Protein AF-A0A220W6W0-F1 (afdb_monomer_lite)

Radius of gyration: 35.36 Å; chains: 1; bounding box: 122×53×84 Å

Secondary structure (DSSP, 8-state):
-----------------------------HHHHHHHHHHHHHHHHHHHHS---HHHHHHHHH-TTTTTSS-SEEEPPGGG-SPPTT--EEEETTEEEEESS-TTB-TTS-BTTGGG--THHHH---HHHHHHHTTSS-HHHHHHHHHHHHHHHHHHHHHHTTTS--TT--HHHHHHHHHT--HHHHHHTHHHHHHHHHHHHHHHHHHHHHT--

Foldseek 3Di:
DDDDDDDDDDDDDDDDDDDDPDDPPPPPPVVVVVVVVVVVVVVVVVVVVPDPDLLVVLLQQQLCVLQQAQHQKQWADPQQPDDDPPWDWDDDPPIIITGPNHPQQDPSRGRVCVVSDGPSSVVDAWQLSVCCVVVVDDSVVSVVLSVVLVVLVVVLCVLLVVQDPDPRDHLVVSVVSLVPDDPVSCVVCVPSSVVNVVSSVVSVVSCCVRTHD

Sequence (213 aa):
MIQGRAGSDFDSNIQTRTVAPEAANPIRPIDDIIDKLWDDRLRQSDNDSKQMDAASTLCTSCGLCCDGSLFSIAPLVPEDGAVVPPLRSHEDGDERYLSLPCPALDSARCCTVYGNRPRICGAFRCALLDRLDGGKISLQEAMRKVAVARQHKSRTLAVVGQFVDTDGRGMKDIKRSYGNLSSEDRTRDMRSYREGEFLLKAFGHYLKKHFFQ

Structure (mmCIF, N/CA/C/O backbone):
data_AF-A0A220W6W0-F1
#
_entry.id   AF-A0A220W6W0-F1
#
loop_
_atom_site.group_PDB
_atom_site.id
_atom_site.type_symbol
_atom_site.label_atom_id
_atom_site.label_alt_id
_atom_site.label_comp_id
_atom_site.label_asym_id
_atom_site.label_entity_id
_atom_site.label_seq_id
_atom_site.pdbx_PDB_ins_code
_atom_site.Cartn_x
_atom_site.Cartn_y
_atom_site.Cartn_z
_atom_site.occupancy
_atom_site.B_iso_or_equiv
_atom_site.auth_seq_id
_atom_site.auth_comp_id
_atom_site.auth_asym_id
_atom_site.auth_atom_id
_atom_site.pdbx_PDB_model_num
ATOM 1 N N . MET A 1 1 ? -93.291 -37.848 45.562 1.00 35.12 1 MET A N 1
ATOM 2 C CA . MET A 1 1 ? -92.655 -38.860 46.424 1.00 35.12 1 MET A CA 1
ATOM 3 C C . MET A 1 1 ? -91.455 -38.204 47.090 1.00 35.12 1 MET A C 1
ATOM 5 O O . MET A 1 1 ? -90.587 -37.751 46.366 1.00 35.12 1 MET A O 1
ATOM 9 N N . ILE A 1 2 ? -91.511 -38.132 48.431 1.00 39.94 2 ILE A N 1
ATOM 10 C CA . ILE A 1 2 ? -90.409 -38.055 49.420 1.00 39.94 2 ILE A CA 1
ATOM 11 C C . ILE A 1 2 ? -89.512 -36.791 49.328 1.00 39.94 2 ILE A C 1
ATOM 13 O O . ILE A 1 2 ? -88.683 -36.692 48.438 1.00 39.94 2 ILE A O 1
ATOM 17 N N . GLN A 1 3 ? -89.809 -35.707 50.076 1.00 34.91 3 GLN A N 1
ATOM 18 C CA . GLN A 1 3 ? -89.355 -35.375 51.463 1.00 34.91 3 GLN A CA 1
ATOM 19 C C . GLN A 1 3 ? -87.824 -35.173 51.563 1.00 34.91 3 GLN A C 1
ATOM 21 O O . GLN A 1 3 ? -87.092 -36.020 51.083 1.00 34.91 3 GLN A O 1
ATOM 26 N N . GLY A 1 4 ? -87.233 -34.160 52.207 1.00 33.12 4 GLY A N 1
ATOM 27 C CA . GLY A 1 4 ? -87.687 -33.077 53.086 1.00 33.12 4 GLY A CA 1
ATOM 28 C C . GLY A 1 4 ? -86.516 -32.587 53.977 1.00 33.12 4 GLY A C 1
ATOM 29 O O . GLY A 1 4 ? -85.437 -33.165 53.922 1.00 33.12 4 GLY A O 1
ATOM 30 N N . ARG A 1 5 ? -86.806 -31.603 54.852 1.00 36.22 5 ARG A N 1
ATOM 31 C CA . ARG A 1 5 ? -86.017 -31.045 55.995 1.00 36.22 5 ARG A CA 1
ATOM 32 C C . ARG A 1 5 ? -84.848 -30.098 55.647 1.00 36.22 5 ARG A C 1
ATOM 34 O O . ARG A 1 5 ? -84.034 -30.440 54.810 1.00 36.22 5 ARG A O 1
ATOM 41 N N . ALA A 1 6 ? -84.731 -28.853 56.134 1.00 37.28 6 ALA A N 1
ATOM 42 C CA . ALA A 1 6 ? -85.005 -28.151 57.412 1.00 37.28 6 ALA A CA 1
ATOM 43 C C . ALA A 1 6 ? -83.780 -28.039 58.343 1.00 37.28 6 ALA A C 1
ATOM 45 O O . ALA A 1 6 ? -83.230 -29.063 58.734 1.00 37.28 6 ALA A O 1
ATOM 46 N N . GLY A 1 7 ? -83.491 -26.793 58.760 1.00 32.19 7 GLY A N 1
ATOM 47 C CA . GLY A 1 7 ? -82.660 -26.395 59.913 1.00 32.19 7 GLY A CA 1
ATOM 48 C C . GLY A 1 7 ? -81.148 -26.478 59.673 1.00 32.19 7 GLY A C 1
ATOM 49 O O . GLY A 1 7 ? -80.700 -27.368 58.973 1.00 32.19 7 GLY A O 1
ATOM 50 N N . SER A 1 8 ? -80.292 -25.614 60.209 1.00 36.19 8 SER A N 1
ATOM 51 C CA . SER A 1 8 ? -80.441 -24.680 61.328 1.00 36.19 8 SER A CA 1
ATOM 52 C C . SER A 1 8 ? -79.235 -23.734 61.384 1.00 36.19 8 SER A C 1
ATOM 54 O O . SER A 1 8 ? -78.136 -24.112 60.980 1.00 36.19 8 SER A O 1
ATOM 56 N N . ASP A 1 9 ? -79.487 -22.539 61.913 1.00 35.28 9 ASP A N 1
ATOM 57 C CA . ASP A 1 9 ? -78.636 -21.688 62.755 1.00 35.28 9 ASP A CA 1
ATOM 58 C C . ASP A 1 9 ? -77.234 -22.218 63.110 1.00 35.28 9 ASP A C 1
ATOM 60 O O . ASP A 1 9 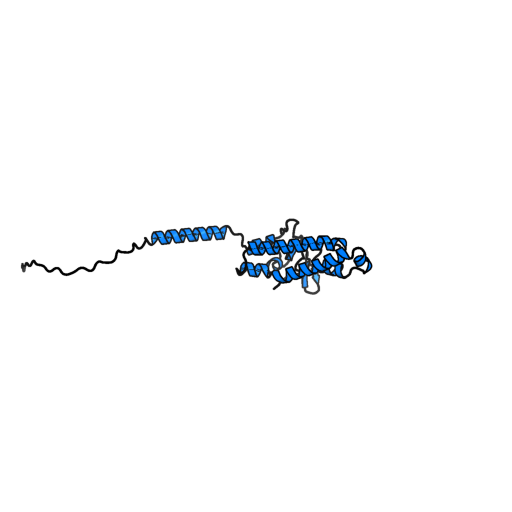? -77.104 -23.341 63.590 1.00 35.28 9 ASP A O 1
ATOM 64 N N . PHE A 1 10 ? -76.209 -21.364 63.040 1.00 36.22 10 PHE A N 1
ATOM 65 C CA . PHE A 1 10 ? -75.692 -20.725 64.257 1.00 36.22 10 PHE A CA 1
ATOM 66 C C . PHE A 1 10 ? -74.655 -19.650 63.915 1.00 36.22 10 PHE A C 1
ATOM 68 O O . PHE A 1 10 ? -73.727 -19.852 63.135 1.00 36.22 10 PHE A O 1
ATOM 75 N N . ASP A 1 11 ? -74.871 -18.501 64.533 1.00 39.81 11 ASP A N 1
ATOM 76 C CA . ASP A 1 11 ? -74.022 -17.325 64.546 1.00 39.81 11 ASP A CA 1
ATOM 77 C C . ASP A 1 11 ? -72.761 -17.560 65.404 1.00 39.81 11 ASP A C 1
ATOM 79 O O . ASP A 1 11 ? -72.671 -18.530 66.155 1.00 39.81 11 ASP A O 1
ATOM 83 N N . SER A 1 12 ? -71.864 -16.576 65.386 1.00 43.06 12 SER A N 1
ATOM 84 C CA . SER A 1 12 ? -70.815 -16.284 66.376 1.00 43.06 12 SER A CA 1
ATOM 85 C C . SER A 1 12 ? -69.377 -16.821 66.182 1.00 43.06 12 SER A C 1
ATOM 87 O O . SER A 1 12 ? -68.998 -17.918 66.571 1.00 43.06 12 SER A O 1
ATOM 89 N N . ASN A 1 13 ? -68.551 -15.891 65.682 1.00 38.16 13 ASN A N 1
ATOM 90 C CA . ASN A 1 13 ? -67.482 -15.217 66.435 1.00 38.16 13 ASN A CA 1
ATOM 91 C C . ASN A 1 13 ? -66.249 -16.050 66.843 1.00 38.16 13 ASN A C 1
ATOM 93 O O . ASN A 1 13 ? -66.338 -16.909 67.706 1.00 38.16 13 ASN A O 1
ATOM 97 N N . ILE A 1 14 ? -65.073 -15.684 66.312 1.00 42.62 14 ILE A N 1
ATOM 98 C CA . ILE A 1 14 ? -63.853 -15.377 67.088 1.00 42.62 14 ILE A CA 1
ATOM 99 C C . ILE A 1 14 ? -62.787 -14.799 66.142 1.00 42.62 14 ILE A C 1
ATOM 101 O O . ILE A 1 14 ? -62.303 -15.436 65.209 1.00 42.62 14 ILE A O 1
ATOM 105 N N . GLN A 1 15 ? -62.423 -13.549 66.423 1.00 51.25 15 GLN A N 1
ATOM 106 C CA . GLN A 1 15 ? -61.228 -12.871 65.934 1.00 51.25 15 GLN A CA 1
ATOM 107 C C . GLN A 1 15 ? -59.968 -13.548 66.483 1.00 51.25 15 GLN A C 1
ATOM 109 O O . GLN A 1 15 ? -59.902 -13.772 67.685 1.00 51.25 15 GLN A O 1
ATOM 114 N N . THR A 1 16 ? -58.913 -13.719 65.676 1.00 35.44 16 THR A N 1
ATOM 115 C CA . THR A 1 16 ? -57.530 -13.528 66.159 1.00 35.44 16 THR A CA 1
ATOM 116 C C . THR A 1 16 ? -56.544 -13.155 65.037 1.00 35.44 16 THR A C 1
ATOM 118 O O . THR A 1 16 ? -56.355 -13.881 64.072 1.00 35.44 16 THR A O 1
ATOM 121 N N . ARG A 1 17 ? -55.891 -12.002 65.253 1.00 35.34 17 ARG A N 1
ATOM 122 C CA . ARG A 1 17 ? -54.511 -11.601 64.897 1.00 35.34 17 ARG A CA 1
ATOM 123 C C . ARG A 1 17 ? -54.006 -11.662 63.439 1.00 35.34 17 ARG A C 1
ATOM 125 O O . ARG A 1 17 ? -53.471 -12.654 62.968 1.00 35.34 17 ARG A O 1
ATOM 132 N N . THR A 1 18 ? -54.018 -10.469 62.839 1.00 47.72 18 THR A N 1
ATOM 133 C CA . THR A 1 18 ? -52.923 -9.779 62.116 1.00 47.72 18 THR A CA 1
ATOM 134 C C . THR A 1 18 ? -51.631 -10.547 61.801 1.00 47.72 18 THR A C 1
ATOM 136 O O . THR A 1 18 ? -50.803 -10.767 62.688 1.00 47.72 18 THR A O 1
ATOM 139 N N . VAL A 1 19 ? -51.373 -10.698 60.500 1.00 39.94 19 VAL A N 1
ATOM 140 C CA . VAL A 1 19 ? -50.052 -10.502 59.884 1.00 39.94 19 VAL A CA 1
ATOM 141 C C . VAL A 1 19 ? -50.270 -9.550 58.707 1.00 39.94 19 VAL A C 1
ATOM 143 O O . VAL A 1 19 ? -51.132 -9.804 57.870 1.00 39.94 19 VAL A O 1
ATOM 146 N N . ALA A 1 20 ? -49.563 -8.420 58.675 1.00 48.47 20 ALA A N 1
ATOM 147 C CA . ALA A 1 20 ? -49.604 -7.513 57.532 1.00 48.47 20 ALA A CA 1
ATOM 148 C C . ALA A 1 20 ? -48.912 -8.192 56.337 1.00 48.47 20 ALA A C 1
ATOM 150 O O . ALA A 1 20 ? -47.742 -8.556 56.478 1.00 48.47 20 ALA A O 1
ATOM 151 N N . PRO A 1 21 ? -49.568 -8.364 55.177 1.00 38.00 21 PRO A N 1
ATOM 152 C CA . PRO A 1 21 ? -48.855 -8.733 53.973 1.00 38.00 21 PRO A CA 1
ATOM 153 C C . PRO A 1 21 ? -48.201 -7.466 53.416 1.00 38.00 21 PRO A C 1
ATOM 155 O O . PRO A 1 21 ? -48.861 -6.533 52.962 1.00 38.00 21 PRO A O 1
ATOM 158 N N . GLU A 1 22 ? -46.884 -7.434 53.590 1.00 42.47 22 GLU A N 1
ATOM 159 C CA . GLU A 1 22 ? -45.873 -6.877 52.695 1.00 42.47 22 GLU A CA 1
ATOM 160 C C . GLU A 1 22 ? -46.453 -6.261 51.411 1.00 42.47 22 GLU A C 1
ATOM 162 O O . GLU A 1 22 ? -47.089 -6.944 50.606 1.00 42.47 22 GLU A O 1
ATOM 167 N N . ALA A 1 23 ? -46.253 -4.949 51.248 1.00 41.97 23 ALA A N 1
ATOM 168 C CA . ALA A 1 23 ? -46.688 -4.206 50.075 1.00 41.97 23 ALA A CA 1
ATOM 169 C C . ALA A 1 23 ? -46.249 -4.948 48.808 1.00 41.97 23 ALA A C 1
ATOM 171 O O . ALA A 1 23 ? -45.055 -5.097 48.548 1.00 41.97 23 ALA A O 1
ATOM 172 N N . ALA A 1 24 ? -47.233 -5.424 48.044 1.00 38.66 24 ALA A N 1
ATOM 173 C CA . ALA A 1 24 ? -47.016 -6.055 46.760 1.00 38.66 24 ALA A CA 1
ATOM 174 C C . ALA A 1 24 ? -46.177 -5.111 45.893 1.00 38.66 24 ALA A C 1
ATOM 176 O O . ALA A 1 24 ? -46.632 -4.039 45.491 1.00 38.66 24 ALA A O 1
ATOM 177 N N . ASN A 1 25 ? -44.931 -5.508 45.639 1.00 44.75 25 ASN A N 1
ATOM 178 C CA . ASN A 1 25 ? -44.097 -4.905 44.616 1.00 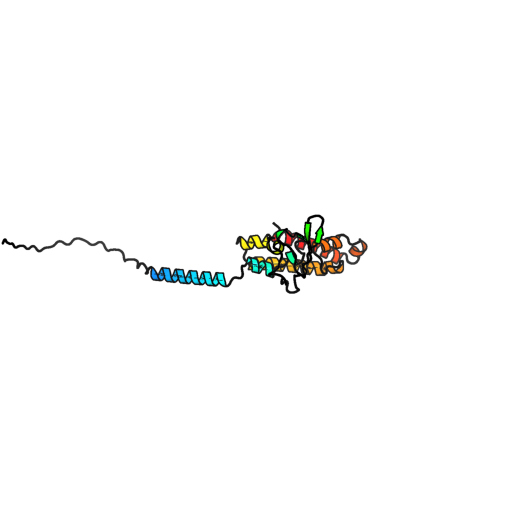44.75 25 ASN A CA 1
ATOM 179 C C . ASN A 1 25 ? -44.888 -4.988 43.301 1.00 44.75 25 ASN A C 1
ATOM 181 O O . ASN A 1 25 ? -45.218 -6.108 42.895 1.00 44.75 25 ASN A O 1
ATOM 185 N N . PRO A 1 26 ? -45.259 -3.865 42.660 1.00 42.53 26 PRO A N 1
ATOM 186 C CA . PRO A 1 26 ? -46.010 -3.922 41.423 1.00 42.53 26 PRO A CA 1
ATOM 187 C C . PRO A 1 26 ? -45.090 -4.534 40.371 1.00 42.53 26 PRO A C 1
ATOM 189 O O . PRO A 1 26 ? -44.182 -3.883 39.849 1.00 42.53 26 PRO A O 1
ATOM 192 N N . ILE A 1 27 ? -45.302 -5.822 40.105 1.00 44.25 27 ILE A N 1
ATOM 193 C CA . ILE A 1 27 ? -44.761 -6.508 38.940 1.00 44.25 27 ILE A CA 1
ATOM 194 C C . ILE A 1 27 ? -45.241 -5.675 37.757 1.00 44.25 27 ILE A C 1
ATOM 196 O O . ILE A 1 27 ? -46.436 -5.637 37.463 1.00 44.25 27 ILE A O 1
ATOM 200 N N . ARG A 1 28 ? -44.321 -4.915 37.154 1.00 48.41 28 ARG A N 1
ATOM 201 C CA . ARG A 1 28 ? -44.634 -4.124 35.964 1.00 48.41 28 ARG A CA 1
ATOM 202 C C . ARG A 1 28 ? -45.160 -5.092 34.898 1.00 48.41 28 ARG A C 1
ATOM 204 O O . ARG A 1 28 ? -44.618 -6.200 34.819 1.00 48.41 28 ARG A O 1
ATOM 211 N N . PRO A 1 29 ? -46.200 -4.721 34.132 1.00 50.25 29 PRO A N 1
ATOM 212 C CA . PRO A 1 29 ? -46.768 -5.592 33.114 1.00 50.25 29 PRO A CA 1
ATOM 213 C C . PRO A 1 29 ? -45.654 -6.140 32.226 1.00 50.25 29 PRO A C 1
ATOM 215 O O . PRO A 1 29 ? -44.762 -5.400 31.812 1.00 50.25 29 PRO A O 1
ATOM 218 N N . ILE A 1 30 ? -45.689 -7.446 31.964 1.00 53.03 30 ILE A N 1
ATOM 219 C CA . ILE A 1 30 ? -44.747 -8.118 31.058 1.00 53.03 30 ILE A CA 1
ATOM 220 C C . ILE A 1 30 ? -44.688 -7.386 29.703 1.00 53.03 30 ILE A C 1
ATOM 222 O O . ILE A 1 30 ? -43.619 -7.320 29.101 1.00 53.03 30 ILE A O 1
ATOM 226 N N . ASP A 1 31 ? -45.789 -6.751 29.303 1.00 47.94 31 ASP A N 1
ATOM 227 C CA . ASP A 1 31 ? -45.919 -5.947 28.089 1.00 47.94 31 ASP A CA 1
ATOM 228 C C . ASP A 1 31 ? -44.947 -4.745 28.055 1.00 47.94 31 ASP A C 1
ATOM 230 O O . ASP A 1 31 ? -44.270 -4.556 27.051 1.00 47.94 31 ASP A O 1
ATOM 234 N N . ASP A 1 32 ? -44.727 -4.029 29.169 1.00 50.62 32 ASP A N 1
ATOM 235 C CA . ASP A 1 32 ? -43.771 -2.901 29.239 1.00 50.62 32 ASP A CA 1
ATOM 236 C C . ASP A 1 32 ? -42.305 -3.363 29.117 1.00 50.62 32 ASP A C 1
ATOM 238 O O . ASP A 1 32 ? -41.426 -2.633 28.646 1.00 50.62 32 ASP A O 1
ATOM 242 N N . ILE A 1 33 ? -42.011 -4.581 29.588 1.00 56.22 33 ILE A N 1
ATOM 243 C CA . ILE A 1 33 ? -40.681 -5.196 29.480 1.00 56.22 33 ILE A CA 1
ATOM 244 C C . ILE A 1 33 ? -40.454 -5.679 28.048 1.00 56.22 33 ILE A C 1
ATOM 246 O O . ILE A 1 33 ? -39.362 -5.490 27.515 1.00 56.22 33 ILE A O 1
ATOM 250 N N . ILE A 1 34 ? -41.470 -6.277 27.422 1.00 53.69 34 ILE A N 1
ATOM 251 C CA . ILE A 1 34 ? -41.421 -6.721 26.027 1.00 53.69 34 ILE A CA 1
ATOM 252 C C . ILE A 1 34 ? -41.268 -5.518 25.092 1.00 53.69 34 ILE A C 1
ATOM 254 O O . ILE A 1 34 ? -40.388 -5.560 24.234 1.00 53.69 34 ILE A O 1
ATOM 258 N N . ASP A 1 35 ? -42.012 -4.433 25.314 1.00 52.28 35 ASP A N 1
ATOM 259 C CA . ASP A 1 35 ? -41.911 -3.203 24.524 1.00 52.28 35 ASP A CA 1
ATOM 260 C C . ASP A 1 35 ? -40.526 -2.569 24.655 1.00 52.28 35 ASP A C 1
ATOM 262 O O . ASP A 1 35 ? -39.897 -2.247 23.650 1.00 52.28 35 ASP A O 1
ATOM 266 N N . LYS A 1 36 ? -39.974 -2.483 25.872 1.00 53.25 36 LYS A N 1
ATOM 267 C CA . LYS A 1 36 ? -38.614 -1.968 26.087 1.00 53.25 36 LYS A CA 1
ATOM 268 C C . LYS A 1 36 ? -37.536 -2.860 25.458 1.00 53.25 36 LYS A C 1
ATOM 270 O O . LYS A 1 36 ? -36.568 -2.352 24.899 1.00 53.25 36 LYS A O 1
ATOM 275 N N . LEU A 1 37 ? -37.701 -4.183 25.518 1.00 53.88 37 LEU A N 1
ATOM 276 C CA . LEU A 1 37 ? -36.786 -5.142 24.890 1.00 53.88 37 LEU A CA 1
ATOM 277 C C . LEU A 1 37 ? -36.884 -5.129 23.359 1.00 53.88 37 LEU A C 1
ATOM 279 O O . LEU A 1 37 ? -35.878 -5.373 22.690 1.00 53.88 37 LEU A O 1
ATOM 283 N N . TRP A 1 38 ? -38.063 -4.854 22.797 1.00 44.72 38 TRP A N 1
ATOM 284 C CA . TRP A 1 38 ? -38.249 -4.637 21.363 1.00 44.72 38 TRP A CA 1
ATOM 285 C C . TRP A 1 38 ? -37.648 -3.307 20.914 1.00 44.72 38 TRP A C 1
ATOM 287 O O . TRP A 1 38 ? -36.940 -3.295 19.914 1.00 44.72 38 TRP A O 1
ATOM 297 N N . ASP A 1 39 ? -37.816 -2.232 21.682 1.00 55.88 39 ASP A N 1
ATOM 298 C CA . ASP A 1 39 ? -37.249 -0.910 21.392 1.00 55.88 39 ASP A CA 1
ATOM 299 C C . ASP A 1 39 ? -35.704 -0.921 21.459 1.00 55.88 39 ASP A C 1
ATOM 301 O O . ASP A 1 39 ? -35.026 -0.353 20.602 1.00 55.88 39 ASP A O 1
ATOM 305 N N . ASP A 1 40 ? -35.121 -1.651 22.419 1.00 54.28 40 ASP A N 1
ATOM 306 C CA . ASP A 1 40 ? -33.669 -1.856 22.522 1.00 54.28 40 ASP A CA 1
ATOM 307 C C . ASP A 1 40 ? -33.120 -2.773 21.409 1.00 54.28 40 ASP A C 1
ATOM 309 O O . ASP A 1 40 ? -32.026 -2.525 20.894 1.00 54.28 40 ASP A O 1
ATOM 313 N N . ARG A 1 41 ? -33.884 -3.789 20.974 1.00 50.94 41 ARG A N 1
ATOM 314 C CA . ARG A 1 41 ? -33.529 -4.626 19.810 1.00 50.94 41 ARG A CA 1
ATOM 315 C C . ARG A 1 41 ? -33.628 -3.878 18.490 1.00 50.94 41 ARG A C 1
ATOM 317 O O . ARG A 1 41 ? -32.769 -4.085 17.642 1.00 50.94 41 ARG A O 1
ATOM 324 N N . LEU A 1 42 ? -34.637 -3.025 18.323 1.00 52.53 42 LEU A N 1
ATOM 325 C CA . LEU A 1 42 ? -34.805 -2.182 17.140 1.00 52.53 42 LEU A CA 1
ATOM 326 C C . LEU A 1 42 ? -33.687 -1.134 17.070 1.00 52.53 42 LEU A C 1
ATOM 328 O O . LEU A 1 42 ? -33.067 -0.971 16.024 1.00 52.53 42 LEU A O 1
ATOM 332 N N . ARG A 1 43 ? -33.309 -0.525 18.207 1.00 48.25 43 ARG A N 1
ATOM 333 C CA . ARG A 1 43 ? -32.121 0.344 18.294 1.00 48.25 43 ARG A CA 1
ATOM 334 C C . ARG A 1 43 ? -30.812 -0.396 18.015 1.00 48.25 43 ARG A C 1
ATOM 336 O O . ARG A 1 43 ? -29.920 0.195 17.416 1.00 48.25 43 ARG A O 1
ATOM 343 N N . GLN A 1 44 ? -30.672 -1.659 18.424 1.00 53.69 44 GLN A N 1
ATOM 344 C CA . GLN A 1 44 ? -29.511 -2.487 18.069 1.00 53.69 44 GLN A CA 1
ATOM 345 C C . GLN A 1 44 ? -29.500 -2.850 16.581 1.00 53.69 44 GLN A C 1
ATOM 347 O O . GLN A 1 44 ? -28.468 -2.669 15.945 1.00 53.69 44 GLN A O 1
ATOM 352 N N . SER A 1 45 ? -30.634 -3.229 15.984 1.00 47.44 45 SER A N 1
ATOM 353 C CA . SER A 1 45 ? -30.711 -3.511 14.544 1.00 47.44 45 SER A CA 1
ATOM 354 C C . SER A 1 45 ? -30.520 -2.266 13.672 1.00 47.44 45 SER A C 1
ATOM 356 O O . SER A 1 45 ? -29.942 -2.354 12.590 1.00 47.44 45 SER A O 1
ATOM 358 N N . ASP A 1 46 ? -30.948 -1.092 14.140 1.00 49.94 46 ASP A N 1
ATOM 359 C CA . ASP A 1 46 ? -30.704 0.200 13.482 1.00 49.94 46 ASP A CA 1
ATOM 360 C C . ASP A 1 46 ? -29.233 0.639 13.602 1.00 49.94 46 ASP A C 1
ATOM 362 O O . ASP A 1 46 ? -28.702 1.327 12.728 1.00 49.94 46 ASP A O 1
ATOM 366 N N . ASN A 1 47 ? -28.541 0.213 14.664 1.00 50.53 47 ASN A N 1
ATOM 367 C CA . ASN A 1 47 ? -27.104 0.424 14.845 1.00 50.53 47 ASN A CA 1
ATOM 368 C C . ASN A 1 47 ? -26.272 -0.566 14.001 1.00 50.53 47 ASN A C 1
ATOM 370 O O . ASN A 1 47 ? -25.255 -0.177 13.425 1.00 50.53 47 ASN A O 1
ATOM 374 N N . ASP A 1 48 ? -26.751 -1.805 13.855 1.00 49.78 48 ASP A N 1
ATOM 375 C CA . ASP A 1 48 ? -26.147 -2.861 13.032 1.00 49.78 48 ASP A CA 1
ATOM 376 C C . ASP A 1 48 ? -26.341 -2.606 11.525 1.00 49.78 48 ASP A C 1
ATOM 378 O O . ASP A 1 48 ? -25.452 -2.884 10.724 1.00 49.78 48 ASP A O 1
ATOM 382 N N . SER A 1 49 ? -27.468 -2.013 11.118 1.00 45.22 49 SER A N 1
ATOM 383 C CA . SER A 1 49 ? -27.769 -1.692 9.710 1.00 45.22 49 SER A CA 1
ATOM 384 C C . SER A 1 49 ? -27.110 -0.402 9.202 1.00 45.22 49 SER A C 1
ATOM 386 O O . SER A 1 49 ? -27.008 -0.198 7.990 1.00 45.22 49 SER A O 1
ATOM 388 N N . LYS A 1 50 ? -26.606 0.459 10.100 1.00 41.41 50 LYS A N 1
ATOM 389 C CA . LYS A 1 50 ? -25.896 1.705 9.749 1.00 41.41 50 LYS A CA 1
ATOM 390 C C . LYS A 1 50 ? -24.368 1.557 9.725 1.00 41.41 50 LYS A C 1
ATOM 392 O O . LYS A 1 50 ? -23.673 2.469 9.271 1.00 41.41 50 LYS A O 1
ATOM 397 N N . GLN A 1 51 ? -23.833 0.417 10.168 1.00 47.38 51 GLN A N 1
ATOM 398 C CA . GLN A 1 51 ? -22.418 0.074 10.051 1.00 47.38 51 GLN A CA 1
ATOM 399 C C . GLN A 1 51 ? -22.151 -0.670 8.742 1.00 47.38 51 GLN A C 1
ATOM 401 O O . GLN A 1 51 ? -22.428 -1.856 8.595 1.00 47.38 51 GLN A O 1
ATOM 406 N N . MET A 1 52 ? -21.497 0.006 7.801 1.00 52.94 52 MET A N 1
ATOM 407 C CA . MET A 1 52 ? -20.607 -0.713 6.897 1.00 52.94 52 MET A CA 1
ATOM 408 C C . MET A 1 52 ? -19.598 -1.460 7.777 1.00 52.94 52 MET A C 1
ATOM 410 O O . MET A 1 52 ? -18.956 -0.818 8.611 1.00 52.94 52 MET A O 1
ATOM 414 N N . ASP A 1 53 ? -19.515 -2.787 7.634 1.00 84.81 53 ASP A N 1
ATOM 415 C CA . ASP A 1 53 ? -18.659 -3.663 8.444 1.00 84.81 53 ASP A CA 1
ATOM 416 C C . ASP A 1 53 ? -17.313 -2.977 8.748 1.00 84.81 53 ASP A C 1
ATOM 418 O O . ASP A 1 53 ? -16.625 -2.483 7.845 1.00 84.81 53 ASP A O 1
ATOM 422 N N . ALA A 1 54 ? -16.972 -2.855 10.034 1.00 89.06 54 ALA A N 1
ATOM 423 C CA . ALA A 1 54 ? -15.799 -2.111 10.483 1.00 89.06 54 ALA A CA 1
ATOM 424 C C . ALA A 1 54 ? -14.511 -2.638 9.826 1.00 89.06 54 ALA A C 1
ATOM 426 O O . ALA A 1 54 ? -13.609 -1.848 9.528 1.00 89.06 54 ALA A O 1
ATOM 427 N N . ALA A 1 55 ? -14.456 -3.940 9.534 1.00 87.44 55 ALA A N 1
ATOM 428 C CA . ALA A 1 55 ? -13.361 -4.585 8.820 1.00 87.44 55 ALA A CA 1
ATOM 429 C C . ALA A 1 55 ? -13.267 -4.066 7.374 1.00 87.44 55 ALA A C 1
ATOM 431 O O . ALA A 1 55 ? -12.224 -3.566 6.934 1.00 87.44 55 ALA A O 1
ATOM 432 N N . SER A 1 56 ? -14.391 -4.093 6.656 1.00 86.75 56 SER A N 1
ATOM 433 C CA . SER A 1 56 ? -14.525 -3.546 5.302 1.00 86.75 56 SER A CA 1
ATOM 434 C C . SER A 1 56 ? -14.190 -2.051 5.239 1.00 86.75 56 SER A C 1
ATOM 436 O O . SER A 1 56 ? -13.465 -1.615 4.337 1.00 86.75 56 SER A O 1
ATOM 438 N N . THR A 1 57 ? -14.633 -1.273 6.229 1.00 91.06 57 THR A N 1
ATOM 439 C CA . THR A 1 57 ? -14.323 0.159 6.359 1.00 91.06 57 THR A CA 1
ATOM 440 C C . THR A 1 57 ? -12.827 0.390 6.579 1.00 91.06 57 THR A C 1
ATOM 442 O O . THR A 1 57 ? -12.226 1.231 5.904 1.00 91.06 57 THR A O 1
ATOM 445 N N . LEU A 1 58 ? -12.188 -0.381 7.468 1.00 93.00 58 LEU A N 1
ATOM 446 C CA . LEU A 1 58 ? -10.745 -0.313 7.709 1.00 93.00 58 LEU A CA 1
ATOM 447 C C . LEU A 1 58 ? -9.958 -0.624 6.430 1.00 93.00 58 LEU A C 1
ATOM 449 O O . LEU A 1 58 ? -9.076 0.149 6.059 1.00 93.00 58 LEU A O 1
ATOM 453 N N . CYS A 1 59 ? -10.261 -1.731 5.751 1.00 89.31 59 CYS A N 1
ATOM 454 C CA . CYS A 1 59 ? -9.502 -2.184 4.586 1.00 89.31 59 CYS A CA 1
ATOM 455 C C . CYS A 1 59 ? -9.621 -1.231 3.393 1.00 89.31 59 CYS A C 1
ATOM 457 O O . CYS A 1 59 ? -8.593 -0.834 2.836 1.00 89.31 59 CYS A O 1
ATOM 459 N N . THR A 1 60 ? -10.845 -0.818 3.045 1.00 88.38 60 THR A N 1
ATOM 460 C CA . THR A 1 60 ? -11.095 0.147 1.954 1.00 88.38 60 THR A CA 1
ATOM 461 C C . THR A 1 60 ? -10.463 1.505 2.244 1.00 88.38 60 THR A C 1
ATOM 463 O O . THR A 1 60 ? -9.963 2.161 1.336 1.00 88.38 60 THR A O 1
ATOM 466 N N . SER A 1 61 ? -10.376 1.885 3.520 1.00 90.44 61 SER A N 1
ATOM 467 C CA . SER A 1 61 ? -9.723 3.121 3.943 1.00 90.44 61 SER A CA 1
ATOM 468 C C . SER A 1 61 ? -8.217 2.995 4.158 1.00 90.44 61 SER A C 1
ATOM 470 O O . SER A 1 61 ? -7.595 4.028 4.390 1.00 90.44 61 SER A O 1
ATOM 472 N N . CYS A 1 62 ? -7.604 1.801 4.119 1.00 93.81 62 CYS A N 1
ATOM 473 C CA . CYS A 1 62 ? -6.199 1.554 4.493 1.00 93.81 62 CYS A CA 1
ATOM 474 C C . CYS A 1 62 ? -5.247 1.435 3.294 1.00 93.81 62 CYS A C 1
ATOM 476 O O . CYS A 1 62 ? -4.294 2.212 3.192 1.00 93.81 62 CYS A O 1
ATOM 478 N N . GLY A 1 63 ? -5.485 0.488 2.385 1.00 92.50 63 GLY A N 1
ATOM 479 C CA . GLY A 1 63 ? -4.725 0.340 1.136 1.00 92.50 63 GLY A CA 1
ATOM 480 C C . GLY A 1 63 ? -3.230 -0.023 1.242 1.00 92.50 63 GLY A C 1
ATOM 481 O O . GLY A 1 63 ? -2.583 -0.110 0.206 1.00 92.50 63 GLY A O 1
ATOM 482 N N . LEU A 1 64 ? -2.660 -0.267 2.432 1.00 94.94 64 LEU A N 1
ATOM 483 C CA . LEU A 1 64 ? -1.212 -0.536 2.595 1.00 94.94 64 LEU A CA 1
ATOM 484 C C . LEU A 1 64 ? -0.733 -1.871 1.987 1.00 94.94 64 LEU A C 1
ATOM 486 O O . LEU A 1 64 ? 0.452 -2.048 1.705 1.00 94.94 64 LEU A O 1
ATOM 490 N N . CYS A 1 65 ? -1.640 -2.835 1.816 1.00 92.31 65 CYS A N 1
ATOM 491 C CA . CYS A 1 65 ? -1.376 -4.041 1.034 1.00 92.31 65 CYS A CA 1
ATOM 492 C C . CYS A 1 65 ? -1.342 -3.724 -0.466 1.00 92.31 65 CYS A C 1
ATOM 494 O O . CYS A 1 65 ? -0.430 -4.144 -1.166 1.00 92.31 65 CYS A O 1
ATOM 496 N N . CYS A 1 66 ? -2.309 -2.942 -0.950 1.00 93.31 66 CYS A N 1
ATOM 497 C CA . CYS A 1 66 ? -2.446 -2.598 -2.361 1.00 93.31 66 CYS A CA 1
ATOM 498 C C . CYS A 1 66 ? -1.363 -1.629 -2.846 1.00 93.31 66 CYS A C 1
ATOM 500 O O . CYS A 1 66 ? -0.970 -1.696 -4.000 1.00 93.31 66 CYS A O 1
ATOM 502 N N . ASP A 1 67 ? -0.862 -0.734 -1.999 1.00 94.50 67 ASP A N 1
ATOM 503 C CA . ASP A 1 67 ? 0.097 0.306 -2.392 1.00 94.50 67 ASP A CA 1
ATOM 504 C C . ASP A 1 67 ? 1.575 -0.139 -2.334 1.00 94.50 67 ASP A C 1
ATOM 506 O O . ASP A 1 67 ? 2.483 0.699 -2.379 1.00 94.50 67 ASP A O 1
ATOM 510 N N . GLY A 1 68 ? 1.817 -1.443 -2.162 1.00 94.50 68 GLY A N 1
ATOM 511 C CA . GLY A 1 68 ? 3.151 -2.037 -2.116 1.00 94.50 68 GLY A CA 1
ATOM 512 C C . GLY A 1 68 ? 3.931 -1.795 -0.816 1.00 94.50 68 GLY A C 1
ATOM 513 O O . GLY A 1 68 ? 5.145 -2.019 -0.783 1.00 94.50 68 GLY A O 1
ATOM 514 N N . SER A 1 69 ? 3.291 -1.301 0.254 1.00 95.56 69 SER A N 1
ATOM 515 C CA . SER A 1 69 ? 3.983 -1.047 1.530 1.00 95.56 69 SER A CA 1
ATOM 516 C C . SER A 1 69 ? 4.286 -2.322 2.304 1.00 95.56 69 SER A C 1
ATOM 518 O O . SER A 1 69 ? 5.366 -2.439 2.882 1.00 95.56 69 SER A O 1
ATOM 520 N N . LEU A 1 70 ? 3.333 -3.258 2.348 1.00 93.06 70 LEU A N 1
ATOM 521 C CA . LEU A 1 70 ? 3.490 -4.508 3.097 1.00 93.06 70 LEU A CA 1
ATOM 522 C C . LEU A 1 70 ? 4.215 -5.585 2.284 1.00 93.06 70 LEU A C 1
ATOM 524 O O . LEU A 1 70 ? 5.064 -6.294 2.818 1.00 93.06 70 LEU A O 1
ATOM 528 N N . PHE A 1 71 ? 3.896 -5.706 1.000 1.00 89.88 71 PHE A N 1
ATOM 529 C CA . PHE A 1 71 ? 4.437 -6.735 0.119 1.00 89.88 71 PHE A CA 1
ATOM 530 C C . PHE A 1 71 ? 4.459 -6.244 -1.330 1.00 89.88 71 PHE A C 1
ATOM 532 O O . PHE A 1 71 ? 3.743 -5.312 -1.686 1.00 89.88 71 PHE A O 1
ATOM 539 N N . SER A 1 72 ? 5.322 -6.848 -2.149 1.00 89.69 72 SER A N 1
ATOM 540 C CA . SER A 1 72 ? 5.525 -6.480 -3.558 1.00 89.69 72 SER A CA 1
ATOM 541 C C . SER A 1 72 ? 4.732 -7.352 -4.534 1.00 89.69 72 SER A C 1
ATOM 543 O O . SER A 1 72 ? 4.656 -7.017 -5.710 1.00 89.69 72 SER A O 1
ATOM 545 N N . ILE A 1 73 ? 4.162 -8.467 -4.066 1.00 91.44 73 ILE A N 1
ATOM 546 C CA . ILE A 1 73 ? 3.387 -9.404 -4.885 1.00 91.44 73 ILE A CA 1
ATOM 547 C C . ILE A 1 73 ? 2.165 -9.914 -4.118 1.00 91.44 73 ILE A C 1
ATOM 549 O O . ILE A 1 73 ? 2.236 -10.079 -2.900 1.00 91.44 73 ILE A O 1
ATOM 553 N N . ALA A 1 74 ? 1.070 -10.183 -4.824 1.00 91.50 74 ALA A N 1
ATOM 554 C CA . ALA A 1 74 ? -0.083 -10.914 -4.302 1.00 91.50 74 ALA A CA 1
ATOM 555 C C . ALA A 1 74 ? -0.238 -12.233 -5.085 1.00 91.50 74 ALA A C 1
ATOM 557 O O . ALA A 1 74 ? -0.599 -12.172 -6.263 1.00 91.50 74 ALA A O 1
ATOM 558 N N . PRO A 1 75 ? 0.065 -13.397 -4.480 1.00 91.62 75 PRO A N 1
ATOM 559 C CA . PRO A 1 75 ? 0.014 -14.684 -5.170 1.00 91.62 75 PRO A CA 1
ATOM 560 C C . PRO A 1 75 ? -1.433 -15.062 -5.488 1.00 91.62 75 PRO A C 1
ATOM 562 O O . PRO A 1 75 ? -2.277 -15.101 -4.599 1.00 91.62 75 PRO A O 1
ATOM 565 N N . LEU A 1 76 ? -1.726 -15.317 -6.756 1.00 89.50 76 LEU A N 1
ATOM 566 C CA . LEU A 1 76 ? -3.044 -15.752 -7.194 1.00 89.50 76 LEU A CA 1
ATOM 567 C C . LEU A 1 76 ? -3.237 -17.226 -6.838 1.00 89.50 76 LEU A C 1
ATOM 569 O O . LEU A 1 76 ? -2.329 -18.040 -6.998 1.00 89.50 76 LEU A O 1
ATOM 573 N N . VAL A 1 77 ? -4.437 -17.565 -6.383 1.00 85.25 77 VAL A N 1
ATOM 574 C CA . VAL A 1 77 ? -4.852 -18.955 -6.166 1.00 85.25 77 VAL A CA 1
ATOM 575 C C . VAL A 1 77 ? -5.583 -19.483 -7.407 1.00 85.25 77 VAL A C 1
ATOM 577 O O . VAL A 1 77 ? -6.099 -18.679 -8.190 1.00 85.25 77 VAL A O 1
ATOM 580 N N . PRO A 1 78 ? -5.667 -20.809 -7.632 1.00 84.00 78 PRO A N 1
ATOM 581 C CA . PRO A 1 78 ? -6.386 -21.368 -8.782 1.00 84.00 78 PRO A CA 1
ATOM 582 C C . PRO A 1 78 ? -7.823 -20.838 -8.927 1.00 84.00 78 PRO A C 1
ATOM 584 O O . PRO A 1 78 ? -8.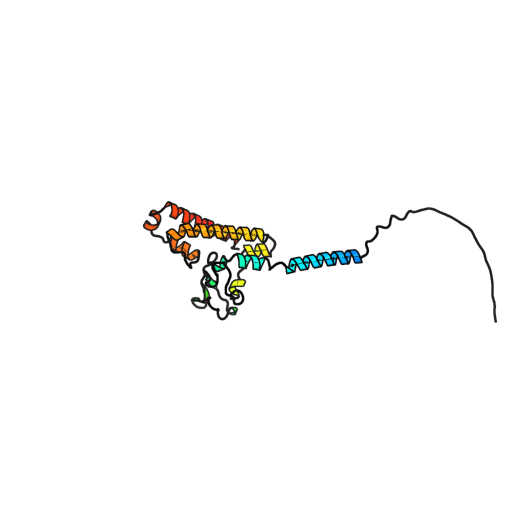309 -20.624 -10.037 1.00 84.00 78 PRO A O 1
ATOM 587 N N . GLU A 1 79 ? -8.483 -20.548 -7.805 1.00 86.44 79 GLU A N 1
ATOM 588 C CA . GLU A 1 79 ? -9.849 -20.029 -7.735 1.00 86.44 79 GLU A CA 1
ATOM 589 C C . GLU A 1 79 ? -9.980 -18.552 -8.142 1.00 86.44 79 GLU A C 1
ATOM 591 O O . GLU A 1 79 ? -11.104 -18.073 -8.310 1.00 86.44 79 GLU A O 1
ATOM 596 N N . ASP A 1 80 ? -8.871 -17.819 -8.299 1.00 84.88 80 ASP A N 1
ATOM 597 C CA . ASP A 1 80 ? -8.878 -16.433 -8.785 1.00 84.88 80 ASP A CA 1
ATOM 598 C C . ASP A 1 80 ? -9.171 -16.339 -10.287 1.00 84.88 80 ASP A C 1
ATOM 600 O O . ASP A 1 80 ? -9.568 -15.280 -10.774 1.00 84.88 80 ASP A O 1
ATOM 604 N N . GLY A 1 81 ? -8.998 -17.438 -11.027 1.00 82.94 81 GLY A N 1
ATOM 605 C CA . GLY A 1 81 ? -9.295 -17.504 -12.452 1.00 82.94 81 GLY A CA 1
ATOM 606 C C . GLY A 1 81 ? -8.528 -16.470 -13.288 1.00 82.94 81 GLY A C 1
ATOM 607 O O . GLY A 1 81 ? -7.307 -16.301 -13.164 1.00 82.94 81 GLY A O 1
ATOM 608 N N . ALA A 1 82 ? -9.247 -15.822 -14.206 1.00 85.12 82 ALA A N 1
ATOM 609 C CA . ALA A 1 82 ? -8.712 -14.762 -15.051 1.00 85.12 82 ALA A CA 1
ATOM 610 C C . ALA A 1 82 ? -8.825 -13.399 -14.352 1.00 85.12 82 ALA A C 1
ATOM 612 O O . ALA A 1 82 ? -9.883 -13.031 -13.843 1.00 85.12 82 ALA A O 1
ATOM 613 N N . VAL A 1 83 ? -7.740 -12.624 -14.377 1.00 89.62 83 VAL A N 1
ATOM 614 C CA . VAL A 1 83 ? -7.718 -11.264 -13.827 1.00 89.62 83 VAL A CA 1
ATOM 615 C C . VAL A 1 83 ? -8.329 -10.274 -14.817 1.00 89.62 83 VAL A C 1
ATOM 617 O O . VAL A 1 83 ? -8.144 -10.397 -16.028 1.00 89.62 83 VAL A O 1
ATOM 620 N N . VAL A 1 84 ? -9.045 -9.272 -14.306 1.00 89.06 84 VAL A N 1
ATOM 621 C CA . VAL A 1 84 ? -9.670 -8.226 -15.130 1.00 89.06 84 VAL A CA 1
ATOM 622 C C . VAL A 1 84 ? -8.796 -6.967 -15.202 1.00 89.06 84 VAL A C 1
ATOM 624 O O . VAL A 1 84 ? -8.171 -6.608 -14.199 1.00 89.06 84 VAL A O 1
ATOM 627 N N . PRO A 1 85 ? -8.762 -6.243 -16.338 1.00 90.44 85 PRO A N 1
ATOM 628 C CA . PRO A 1 85 ? -8.075 -4.956 -16.419 1.00 90.44 85 PRO A CA 1
ATOM 629 C C . PRO A 1 85 ? -8.553 -3.972 -15.329 1.00 90.44 85 PRO A C 1
ATOM 631 O O . PRO A 1 85 ? -9.743 -3.952 -15.014 1.00 90.44 85 PRO A O 1
ATOM 634 N N . PRO A 1 86 ? -7.658 -3.147 -14.751 1.00 93.25 86 PRO A N 1
ATOM 635 C CA . PRO A 1 86 ? -6.259 -2.947 -15.139 1.00 93.25 86 PRO A CA 1
ATOM 636 C C . PRO A 1 86 ? -5.279 -3.954 -14.510 1.00 93.25 86 PRO A C 1
ATOM 638 O O . PRO A 1 86 ? -4.070 -3.805 -14.688 1.00 93.25 86 PRO A O 1
ATOM 641 N N . LEU A 1 87 ? -5.760 -4.959 -13.767 1.00 92.69 87 LEU A N 1
ATOM 642 C CA . LEU A 1 87 ? -4.891 -5.976 -13.177 1.00 92.69 87 LEU A CA 1
ATOM 643 C C . LEU A 1 87 ? -4.221 -6.809 -14.273 1.00 92.69 87 LEU A C 1
ATOM 645 O O . LEU A 1 87 ? -4.821 -7.133 -15.298 1.00 92.69 87 LEU A O 1
ATOM 649 N N . ARG A 1 88 ? -2.961 -7.170 -14.030 1.00 91.12 88 ARG A N 1
ATOM 650 C CA . ARG A 1 88 ? -2.177 -8.070 -14.875 1.00 91.12 88 ARG A CA 1
ATOM 651 C C . ARG A 1 88 ? -1.523 -9.110 -13.980 1.00 91.12 88 ARG A C 1
ATOM 653 O O . ARG A 1 88 ? -0.912 -8.748 -12.975 1.00 91.12 88 ARG A O 1
ATOM 660 N N . SER A 1 89 ? -1.688 -10.381 -14.331 1.00 91.81 89 SER A N 1
ATOM 661 C CA . SER A 1 89 ? -0.986 -11.478 -13.676 1.00 91.81 89 SER A CA 1
ATOM 662 C C . SER A 1 89 ? 0.367 -11.696 -14.339 1.00 91.81 89 SER A C 1
ATOM 664 O O . SER A 1 89 ? 0.488 -11.582 -15.558 1.00 91.81 89 SER A O 1
ATOM 666 N N . HIS A 1 90 ? 1.351 -12.044 -13.530 1.00 92.19 90 HIS A N 1
ATOM 667 C CA . HIS A 1 90 ? 2.671 -12.503 -13.930 1.00 92.19 90 HIS A CA 1
ATOM 668 C C . HIS A 1 90 ? 2.823 -13.968 -13.528 1.00 92.19 90 HIS A C 1
ATOM 670 O O . HIS A 1 90 ? 2.088 -14.438 -12.657 1.00 92.19 90 HIS A O 1
ATOM 676 N N . GLU A 1 91 ? 3.762 -14.662 -14.161 1.00 92.44 91 GLU A N 1
ATOM 677 C CA . GLU A 1 91 ? 4.047 -16.074 -13.907 1.00 92.44 91 GLU A CA 1
ATOM 678 C C . GLU A 1 91 ? 5.539 -16.234 -13.593 1.00 92.44 91 GLU A C 1
ATOM 680 O O . GLU A 1 91 ? 6.377 -15.629 -14.266 1.00 92.44 91 GLU A O 1
ATOM 685 N N . ASP A 1 92 ? 5.854 -17.016 -12.563 1.00 88.31 92 ASP A N 1
ATOM 686 C CA . ASP A 1 92 ? 7.208 -17.452 -12.210 1.00 88.31 92 ASP A CA 1
ATOM 687 C C . ASP A 1 92 ? 7.159 -18.954 -11.900 1.00 88.31 92 ASP A C 1
ATOM 689 O O . ASP A 1 92 ? 6.672 -19.382 -10.853 1.00 88.31 92 ASP A O 1
ATOM 693 N N . GLY A 1 93 ? 7.571 -19.771 -12.873 1.00 89.38 93 GLY A N 1
ATOM 694 C CA . GLY A 1 93 ? 7.323 -21.212 -12.846 1.00 89.38 93 GLY A CA 1
ATOM 695 C C . GLY A 1 93 ? 5.823 -21.519 -12.808 1.00 89.38 93 GLY A C 1
ATOM 696 O O . GLY A 1 93 ? 5.071 -21.043 -13.656 1.00 89.38 93 GLY A O 1
ATOM 697 N N . ASP A 1 94 ? 5.400 -22.299 -11.813 1.00 84.75 94 ASP A N 1
ATOM 698 C CA . ASP A 1 94 ? 3.993 -22.664 -11.597 1.00 84.75 94 ASP A CA 1
ATOM 699 C C . ASP A 1 94 ? 3.219 -21.621 -10.763 1.00 84.75 94 ASP A C 1
ATOM 701 O O . ASP A 1 94 ? 2.014 -21.765 -10.538 1.00 84.75 94 ASP A O 1
ATOM 705 N N . GLU A 1 95 ? 3.883 -20.564 -10.282 1.00 87.88 95 GLU A N 1
ATOM 706 C CA . GLU A 1 95 ? 3.252 -19.523 -9.472 1.00 87.88 95 GLU A CA 1
ATOM 707 C C . GLU A 1 95 ? 2.726 -18.380 -10.342 1.00 87.88 95 GLU A C 1
ATOM 709 O O . GLU A 1 95 ? 3.445 -17.802 -11.157 1.00 87.88 95 GLU A O 1
ATOM 714 N N . ARG A 1 96 ? 1.466 -17.988 -10.119 1.00 92.75 96 ARG A N 1
ATOM 715 C CA . ARG A 1 96 ? 0.860 -16.793 -10.723 1.00 92.75 96 ARG A CA 1
ATOM 716 C C . ARG A 1 96 ? 0.691 -15.717 -9.661 1.00 92.75 96 ARG A C 1
ATOM 718 O O . ARG A 1 96 ? 0.274 -16.013 -8.547 1.00 92.75 96 ARG A O 1
ATOM 725 N N . TYR A 1 97 ? 0.961 -14.456 -9.981 1.00 92.88 97 TYR A N 1
ATOM 726 C CA . TYR A 1 97 ? 0.845 -13.364 -9.007 1.00 92.88 97 TYR A CA 1
ATOM 727 C C . TYR A 1 97 ? 0.505 -12.015 -9.642 1.00 92.88 97 TYR A C 1
ATOM 729 O O . TYR A 1 97 ? 0.721 -11.781 -10.828 1.00 92.88 97 TYR A O 1
ATOM 737 N N . LEU A 1 98 ? -0.014 -11.092 -8.833 1.00 93.25 98 LEU A N 1
ATOM 738 C CA . LEU A 1 98 ? -0.131 -9.675 -9.175 1.00 93.25 98 LEU A CA 1
ATOM 739 C C . LEU A 1 98 ? 1.071 -8.906 -8.634 1.00 93.25 98 LEU A C 1
ATOM 741 O O . LEU A 1 98 ? 1.468 -9.116 -7.486 1.00 93.25 98 LEU A O 1
ATOM 745 N N . SER A 1 99 ? 1.597 -7.971 -9.419 1.00 92.94 99 SER A N 1
ATOM 746 C CA . SER A 1 99 ? 2.601 -7.016 -8.939 1.00 92.94 99 SER A CA 1
ATOM 747 C C . SER A 1 99 ? 1.951 -5.914 -8.104 1.00 92.94 99 SER A C 1
ATOM 749 O O . SER A 1 99 ? 0.840 -5.465 -8.399 1.00 92.94 99 SER A O 1
ATOM 751 N N . LEU A 1 100 ? 2.657 -5.466 -7.065 1.00 92.88 100 LEU A N 1
ATOM 752 C CA . LEU A 1 100 ? 2.259 -4.340 -6.227 1.00 92.88 100 LEU A CA 1
ATOM 753 C C . LEU A 1 100 ? 3.344 -3.259 -6.254 1.00 92.88 100 LEU A C 1
ATOM 755 O O . LEU A 1 100 ? 4.522 -3.595 -6.113 1.00 92.88 100 LEU A O 1
ATOM 759 N N . PRO A 1 101 ? 2.982 -1.969 -6.383 1.00 95.25 101 PRO A N 1
ATOM 760 C CA . PRO A 1 101 ? 1.660 -1.372 -6.167 1.00 95.25 101 PRO A CA 1
ATOM 761 C C . PRO A 1 101 ? 0.592 -1.763 -7.200 1.00 95.25 101 PRO A C 1
ATOM 763 O O . PRO A 1 101 ? 0.873 -1.944 -8.379 1.00 95.25 101 PRO A O 1
ATOM 766 N N . CYS A 1 102 ? -0.640 -1.940 -6.728 1.00 95.25 102 CYS A N 1
ATOM 767 C CA . CYS A 1 102 ? -1.765 -2.425 -7.515 1.00 95.25 102 CYS A CA 1
ATOM 768 C C . CYS A 1 102 ? -2.227 -1.348 -8.509 1.00 95.25 102 CYS A C 1
ATOM 770 O O . CYS A 1 102 ? -2.614 -0.264 -8.066 1.00 95.25 102 CYS A O 1
ATOM 772 N N . PRO A 1 103 ? -2.304 -1.638 -9.821 1.00 94.19 103 PRO A N 1
ATOM 773 C CA . PRO A 1 103 ? -2.745 -0.661 -10.819 1.00 94.19 103 PRO A CA 1
ATOM 774 C C . PRO A 1 103 ? -4.240 -0.324 -10.719 1.00 94.19 103 PRO A C 1
ATOM 7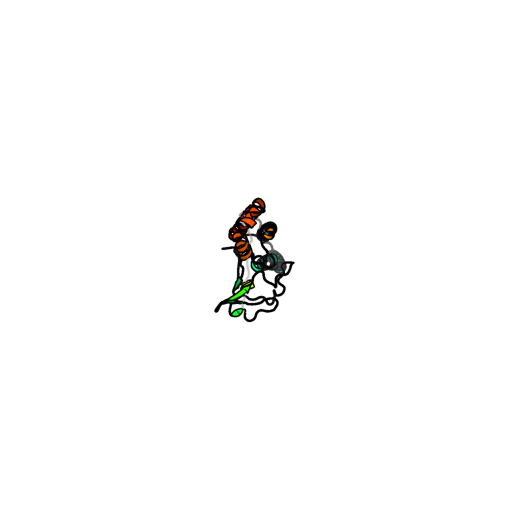76 O O . PRO A 1 103 ? -4.694 0.652 -11.306 1.00 94.19 103 PRO A O 1
ATOM 779 N N . ALA A 1 104 ? -5.021 -1.126 -9.989 1.00 94.62 104 ALA A N 1
ATOM 780 C CA . ALA A 1 104 ? -6.426 -0.836 -9.719 1.00 94.62 104 ALA A CA 1
ATOM 781 C C . ALA A 1 104 ? -6.639 0.051 -8.480 1.00 94.62 104 ALA A C 1
ATOM 783 O O . ALA A 1 104 ? -7.784 0.328 -8.134 1.00 94.62 104 ALA A O 1
ATOM 784 N N . LEU A 1 105 ? -5.577 0.455 -7.776 1.00 93.94 105 LEU A N 1
ATOM 785 C CA . LEU A 1 105 ? -5.670 1.403 -6.669 1.00 93.94 105 LEU A CA 1
ATOM 786 C C . LEU A 1 105 ? -5.538 2.826 -7.220 1.00 93.94 105 LEU A C 1
ATOM 788 O O . LEU A 1 105 ? -4.474 3.203 -7.703 1.00 93.94 105 LEU A O 1
ATOM 792 N N . ASP A 1 106 ? -6.608 3.613 -7.147 1.00 90.31 106 ASP A N 1
ATOM 793 C CA . ASP A 1 106 ? -6.583 4.997 -7.622 1.00 90.31 106 ASP A CA 1
ATOM 794 C C . ASP A 1 106 ? -5.879 5.960 -6.639 1.00 90.31 106 ASP A C 1
ATOM 796 O O . ASP A 1 106 ? -5.427 5.589 -5.550 1.00 90.31 106 ASP A O 1
ATOM 800 N N . SER A 1 107 ? -5.808 7.241 -7.011 1.00 86.25 107 SER A N 1
ATOM 801 C CA . SER A 1 107 ? -5.199 8.298 -6.193 1.00 86.25 107 SER A CA 1
ATOM 802 C C . SER A 1 107 ? -5.956 8.587 -4.886 1.00 86.25 107 SER A C 1
ATOM 804 O O . SER A 1 107 ? -5.352 9.036 -3.904 1.00 86.25 107 SER A O 1
ATOM 806 N N . ALA A 1 108 ? -7.259 8.291 -4.832 1.00 86.50 108 ALA A N 1
ATOM 807 C CA . ALA A 1 108 ? -8.071 8.351 -3.618 1.00 86.50 108 ALA A CA 1
ATOM 808 C C . ALA A 1 108 ? -7.890 7.108 -2.722 1.00 86.50 108 ALA A C 1
ATOM 810 O O . ALA A 1 108 ? -8.306 7.132 -1.558 1.00 86.50 108 ALA A O 1
ATOM 811 N N . ARG A 1 109 ? -7.167 6.089 -3.211 1.00 85.88 109 ARG A N 1
ATOM 812 C CA . ARG A 1 109 ? -6.949 4.757 -2.620 1.00 85.88 109 ARG A CA 1
ATOM 813 C C . ARG A 1 109 ? -8.199 3.883 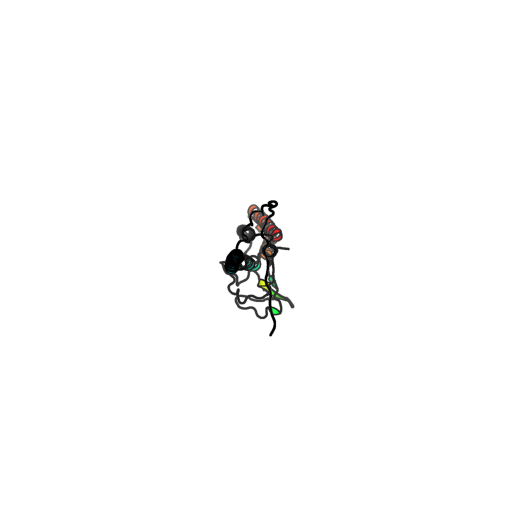-2.647 1.00 85.88 109 ARG A C 1
ATOM 815 O O . ARG A 1 109 ? -8.344 2.979 -1.825 1.00 85.88 109 ARG A O 1
ATOM 822 N N . CYS A 1 110 ? -9.074 4.131 -3.609 1.00 89.50 110 CYS A N 1
ATOM 823 C CA . CYS A 1 110 ? -10.212 3.288 -3.912 1.00 89.50 110 CYS A CA 1
ATOM 824 C C . CYS A 1 110 ? -9.805 2.236 -4.950 1.00 89.50 110 CYS A C 1
ATOM 826 O O . CYS A 1 110 ? -9.072 2.509 -5.900 1.00 89.50 110 CYS A O 1
ATOM 828 N N . CYS A 1 111 ? -10.268 1.002 -4.751 1.00 91.75 111 CYS A N 1
ATOM 829 C CA . CYS A 1 111 ? -10.059 -0.063 -5.722 1.00 91.75 111 CYS A CA 1
ATOM 830 C C . CYS A 1 111 ? -11.083 0.073 -6.854 1.00 91.75 111 CYS A C 1
ATOM 832 O O . CYS A 1 111 ? -12.279 -0.108 -6.630 1.00 91.75 111 CYS A O 1
ATOM 834 N N . THR A 1 112 ? -10.615 0.337 -8.070 1.00 93.25 112 THR A N 1
ATOM 835 C CA . THR A 1 112 ? -11.466 0.540 -9.254 1.00 93.25 112 THR A CA 1
ATOM 836 C C . THR A 1 112 ? -12.153 -0.739 -9.736 1.00 93.25 112 THR A C 1
ATOM 838 O O . THR A 1 112 ? -13.125 -0.672 -10.480 1.00 93.25 112 THR A O 1
ATOM 841 N N . VAL A 1 113 ? -11.694 -1.907 -9.273 1.00 91.62 113 VAL A N 1
ATOM 842 C CA . VAL A 1 113 ? -12.259 -3.228 -9.598 1.00 91.62 113 VAL A CA 1
ATOM 843 C C . VAL A 1 113 ? -12.750 -3.975 -8.358 1.00 91.62 113 VAL A C 1
ATOM 845 O O . VAL A 1 113 ? -12.784 -5.199 -8.361 1.00 91.62 113 VAL A O 1
ATOM 848 N N . TYR A 1 114 ? -13.133 -3.274 -7.282 1.00 88.19 114 TYR A N 1
ATOM 849 C CA . TYR A 1 114 ? -13.445 -3.900 -5.985 1.00 88.19 114 TYR A CA 1
ATOM 850 C C . TYR A 1 114 ? -14.442 -5.070 -6.080 1.00 88.19 114 TYR A C 1
ATOM 852 O O . TYR A 1 114 ? -14.235 -6.095 -5.434 1.00 88.19 114 TYR A O 1
ATOM 860 N N . GLY A 1 115 ? -15.486 -4.944 -6.908 1.00 87.25 115 GLY A N 1
ATOM 861 C CA . GLY A 1 115 ? -16.484 -6.002 -7.123 1.00 87.25 115 GLY A CA 1
ATOM 862 C C . GLY A 1 115 ? -15.982 -7.208 -7.928 1.00 87.25 115 GLY A C 1
ATOM 863 O O . GLY A 1 115 ? -16.525 -8.295 -7.784 1.00 87.25 115 GLY A O 1
ATOM 864 N N . ASN A 1 116 ? -14.919 -7.033 -8.717 1.00 88.88 116 ASN A N 1
ATOM 865 C CA . ASN A 1 116 ? -14.301 -8.062 -9.563 1.00 88.88 116 ASN A CA 1
ATOM 866 C C . ASN A 1 116 ? -12.887 -8.429 -9.081 1.00 88.88 116 ASN A C 1
ATOM 868 O O . ASN A 1 116 ? -12.070 -8.937 -9.850 1.00 88.88 116 ASN A O 1
ATOM 872 N N . ARG A 1 117 ? -12.553 -8.104 -7.828 1.00 89.56 117 ARG A N 1
ATOM 873 C CA . ARG A 1 117 ? -11.221 -8.363 -7.284 1.00 89.56 117 ARG A CA 1
ATOM 874 C C . ARG A 1 117 ? -10.978 -9.876 -7.177 1.00 89.56 117 ARG A C 1
ATOM 876 O O . ARG A 1 117 ? -11.891 -10.601 -6.772 1.00 89.56 117 ARG A O 1
ATOM 883 N N . PRO A 1 118 ? -9.748 -10.342 -7.429 1.00 91.06 118 PRO A N 1
ATOM 884 C CA . PRO A 1 118 ? -9.340 -11.694 -7.068 1.00 91.06 118 PRO A CA 1
ATOM 885 C C . PRO A 1 118 ? -9.583 -11.975 -5.579 1.00 91.06 118 PRO A C 1
ATOM 887 O O . PRO A 1 118 ? -9.451 -11.080 -4.734 1.00 91.06 118 PRO A O 1
ATOM 890 N N . ARG A 1 119 ? -9.906 -13.225 -5.240 1.00 89.19 119 ARG A N 1
ATOM 891 C CA . ARG A 1 119 ? -10.063 -13.704 -3.863 1.00 89.19 119 ARG A CA 1
ATOM 892 C C . ARG A 1 119 ? -8.827 -13.413 -3.027 1.00 89.19 119 ARG A C 1
ATOM 894 O O . ARG A 1 119 ? -9.001 -12.999 -1.880 1.00 89.19 119 ARG A O 1
ATOM 901 N N . ILE A 1 120 ? -7.611 -13.527 -3.578 1.00 88.75 120 ILE A N 1
ATOM 902 C CA . ILE A 1 120 ? -6.393 -13.202 -2.816 1.00 88.75 120 ILE A CA 1
ATOM 903 C C . ILE A 1 120 ? -6.431 -11.782 -2.220 1.00 88.75 120 ILE A C 1
ATOM 905 O O . ILE A 1 120 ? -5.985 -11.573 -1.091 1.00 88.75 120 ILE A O 1
ATOM 909 N N . CYS A 1 121 ? -7.041 -10.809 -2.912 1.00 87.62 121 CYS A N 1
ATOM 910 C CA . CYS A 1 121 ? -7.136 -9.427 -2.435 1.00 87.62 121 CYS A CA 1
ATOM 911 C C . CYS A 1 121 ? -7.967 -9.280 -1.149 1.00 87.62 121 CYS A C 1
ATOM 913 O O . CYS A 1 121 ? -7.793 -8.296 -0.432 1.00 87.62 121 CYS A O 1
ATOM 915 N N . GLY A 1 122 ? -8.871 -10.225 -0.870 1.00 84.88 122 GLY A N 1
ATOM 916 C CA . GLY A 1 122 ? -9.662 -10.286 0.364 1.00 84.88 122 GLY A CA 1
ATOM 917 C C . GLY A 1 122 ? -9.240 -11.396 1.332 1.00 84.88 122 GLY A C 1
ATOM 918 O O . GLY A 1 122 ? -9.667 -11.376 2.482 1.00 84.88 122 GLY A O 1
ATOM 919 N N . ALA A 1 123 ? -8.421 -12.355 0.890 1.00 85.56 123 ALA A N 1
ATOM 920 C CA . ALA A 1 123 ? -7.994 -13.490 1.706 1.00 85.56 123 ALA A CA 1
ATOM 921 C C . ALA A 1 123 ? -6.929 -13.103 2.742 1.00 85.56 123 ALA A C 1
ATOM 923 O O . ALA A 1 123 ? -6.912 -13.646 3.847 1.00 85.56 123 ALA A O 1
ATOM 924 N N . PHE A 1 124 ? -6.042 -12.161 2.406 1.00 85.44 124 PHE A N 1
ATOM 925 C CA . PHE A 1 124 ? -5.017 -11.707 3.340 1.00 85.44 124 PHE A CA 1
ATOM 926 C C . PHE A 1 124 ? -5.616 -10.856 4.464 1.00 85.44 124 PHE A C 1
ATOM 928 O O . PHE A 1 124 ? -6.248 -9.824 4.223 1.00 85.44 124 PHE A O 1
ATOM 935 N N . ARG A 1 125 ? -5.320 -11.243 5.706 1.00 89.81 125 ARG A N 1
ATOM 936 C CA . ARG A 1 125 ? -5.717 -10.518 6.911 1.00 89.81 125 ARG A CA 1
ATOM 937 C C . ARG A 1 125 ? -4.482 -10.060 7.674 1.00 89.81 125 ARG A C 1
ATOM 939 O O . ARG A 1 125 ? -3.645 -10.860 8.074 1.00 89.81 125 ARG A O 1
ATOM 946 N N . CYS A 1 126 ? -4.342 -8.745 7.828 1.00 94.06 126 CYS A N 1
ATOM 947 C CA . CYS A 1 126 ? -3.223 -8.165 8.566 1.00 94.06 126 CYS A CA 1
ATOM 948 C C . CYS A 1 126 ? -3.500 -8.164 10.075 1.00 94.06 126 CYS A C 1
ATOM 950 O O . CYS A 1 126 ? -4.651 -8.077 10.504 1.00 94.06 126 CYS A O 1
ATOM 952 N N . ALA A 1 127 ? -2.446 -8.123 10.893 1.00 96.06 127 ALA A N 1
ATOM 953 C CA . ALA A 1 127 ? -2.581 -8.132 12.353 1.00 96.06 127 ALA A CA 1
ATOM 954 C C . ALA A 1 127 ? -3.380 -6.938 12.911 1.00 96.06 127 ALA A C 1
ATOM 956 O O . ALA A 1 127 ? -3.869 -6.976 14.041 1.00 96.06 127 ALA A O 1
ATOM 957 N N . LEU A 1 128 ? -3.504 -5.839 12.159 1.00 97.19 128 LEU A N 1
ATOM 958 C CA . LEU A 1 128 ? -4.378 -4.731 12.538 1.00 97.19 128 LEU A CA 1
ATOM 959 C C . LEU A 1 128 ? -5.857 -5.102 12.388 1.00 97.19 128 LEU A C 1
ATOM 961 O O . LEU A 1 128 ? -6.631 -4.847 13.307 1.00 97.19 128 LEU A O 1
ATOM 965 N N . LEU A 1 129 ? -6.210 -5.713 11.255 1.00 95.12 129 LEU A N 1
ATOM 966 C CA . LEU A 1 129 ? -7.561 -6.178 10.952 1.00 95.12 129 LEU A CA 1
ATOM 967 C C . LEU A 1 129 ? -7.990 -7.265 11.939 1.00 95.12 129 LEU A C 1
ATOM 969 O O . LEU A 1 129 ? -9.056 -7.166 12.525 1.00 95.12 129 LEU A O 1
ATOM 973 N N . ASP A 1 130 ? -7.121 -8.236 12.223 1.00 94.56 130 ASP A N 1
ATOM 974 C CA . ASP A 1 130 ? -7.436 -9.306 13.181 1.00 94.56 130 ASP A CA 1
ATOM 975 C C . ASP A 1 130 ? -7.665 -8.789 14.604 1.00 94.56 130 ASP A C 1
ATOM 977 O O . ASP A 1 130 ? -8.471 -9.334 15.356 1.00 94.56 130 ASP A O 1
ATOM 981 N N . ARG A 1 131 ? -6.972 -7.714 14.997 1.00 96.00 131 ARG A N 1
ATOM 982 C CA . ARG A 1 131 ? -7.216 -7.067 16.291 1.00 96.00 131 ARG A CA 1
ATOM 983 C C . ARG A 1 131 ? -8.522 -6.282 16.310 1.00 96.00 131 ARG A C 1
ATOM 985 O O . ARG A 1 131 ? -9.141 -6.240 17.369 1.00 96.00 131 ARG A O 1
ATOM 992 N N . LEU A 1 132 ? -8.910 -5.659 15.197 1.00 95.00 132 LEU A N 1
ATOM 993 C CA . LEU A 1 132 ? -10.198 -4.976 15.079 1.00 95.00 132 LEU A CA 1
ATOM 994 C C . LEU A 1 132 ? -11.345 -5.991 15.147 1.00 95.00 132 LEU A C 1
ATOM 996 O O . LEU A 1 132 ? -12.200 -5.872 16.018 1.00 95.00 132 LEU A O 1
ATOM 1000 N N . ASP A 1 133 ? -11.307 -7.021 14.302 1.00 92.12 133 ASP A N 1
ATOM 1001 C CA . ASP A 1 133 ? -12.362 -8.038 14.209 1.00 92.12 133 ASP A CA 1
ATOM 1002 C C . ASP A 1 133 ? -12.468 -8.860 15.499 1.00 92.12 133 ASP A C 1
ATOM 1004 O O . ASP A 1 133 ? -13.556 -9.233 15.924 1.00 92.12 133 ASP A O 1
ATOM 1008 N N . GLY A 1 134 ? -11.341 -9.089 16.180 1.00 90.88 134 GLY A N 1
ATOM 1009 C CA . GLY A 1 134 ? -11.312 -9.721 17.499 1.00 90.88 134 GLY A CA 1
ATOM 1010 C C . GLY A 1 134 ? -11.703 -8.803 18.665 1.00 90.88 134 GLY A C 1
ATOM 1011 O O . GLY A 1 134 ? -11.507 -9.198 19.813 1.00 90.88 134 GLY A O 1
ATOM 1012 N N . GLY A 1 135 ? -12.155 -7.568 18.413 1.00 92.50 135 GLY A N 1
ATOM 1013 C CA . GLY A 1 135 ? -12.585 -6.614 19.444 1.00 92.50 135 GLY A CA 1
ATOM 1014 C C . GLY A 1 135 ? -11.467 -6.084 20.355 1.00 92.50 135 GLY A C 1
ATOM 1015 O O . GLY A 1 135 ? -11.742 -5.474 21.385 1.00 92.50 135 GLY A O 1
ATOM 1016 N N . LYS A 1 136 ? -10.192 -6.300 20.002 1.00 95.44 136 LYS A N 1
ATOM 1017 C CA . LYS A 1 136 ? -9.026 -5.888 20.811 1.00 95.44 136 LYS A CA 1
ATOM 1018 C C . LYS A 1 136 ? -8.709 -4.398 20.677 1.00 95.44 136 LYS A C 1
ATOM 1020 O O . LYS A 1 136 ? -8.019 -3.844 21.530 1.00 95.44 136 LYS A O 1
ATOM 1025 N N . ILE A 1 137 ? -9.144 -3.764 19.588 1.00 95.62 137 ILE A N 1
ATOM 1026 C CA . ILE A 1 137 ? -9.017 -2.323 19.333 1.00 95.62 137 ILE A CA 1
ATOM 1027 C C . ILE A 1 137 ? -10.288 -1.801 18.660 1.00 95.62 137 ILE A C 1
ATOM 1029 O O . ILE A 1 137 ? -10.964 -2.545 17.956 1.00 95.62 137 ILE A O 1
ATOM 1033 N N . SER A 1 138 ? -10.589 -0.512 18.825 1.00 95.69 138 SER A N 1
ATOM 1034 C CA . SER A 1 138 ? -11.688 0.140 18.105 1.00 95.69 138 SER A CA 1
ATOM 1035 C C . SER A 1 138 ? -11.299 0.497 16.666 1.00 95.69 138 SER A C 1
ATOM 1037 O O . SER A 1 138 ? -10.114 0.649 16.345 1.00 95.69 138 SER A O 1
ATOM 1039 N N . LEU A 1 139 ? -12.297 0.723 15.803 1.00 95.38 139 LEU A N 1
ATOM 1040 C CA . LEU A 1 139 ? -12.077 1.227 14.441 1.00 95.38 139 LEU A CA 1
ATOM 1041 C C . LEU A 1 139 ? -11.302 2.555 14.445 1.00 95.38 139 LEU A C 1
ATOM 1043 O O . LEU A 1 139 ? -10.402 2.750 13.632 1.00 95.38 139 LEU A O 1
ATOM 1047 N N . GLN A 1 140 ? -11.596 3.448 15.394 1.00 96.50 140 GLN A N 1
ATOM 1048 C CA . GLN A 1 140 ? -10.898 4.728 15.536 1.00 96.50 140 GLN A CA 1
ATOM 1049 C C . GLN A 1 140 ? -9.402 4.537 15.831 1.00 96.50 140 GLN A C 1
ATOM 1051 O O . GLN A 1 140 ? -8.557 5.198 15.223 1.00 96.50 140 GLN A O 1
ATOM 1056 N N . GLU A 1 141 ? -9.061 3.613 16.731 1.00 97.44 141 GLU A N 1
ATOM 1057 C CA . GLU A 1 141 ? -7.666 3.298 17.040 1.00 97.44 141 GLU A CA 1
ATOM 1058 C C . GLU A 1 141 ? -6.967 2.629 15.848 1.00 97.44 141 GLU A C 1
ATOM 1060 O O . GLU A 1 141 ? -5.823 2.962 15.525 1.00 97.44 141 GLU A O 1
ATOM 1065 N N . ALA A 1 142 ? -7.658 1.738 15.132 1.00 97.81 142 ALA A N 1
ATOM 1066 C CA . ALA A 1 142 ? -7.133 1.152 13.904 1.00 97.81 142 ALA A CA 1
ATOM 1067 C C . ALA A 1 142 ? -6.843 2.226 12.839 1.00 97.81 142 ALA A C 1
ATOM 1069 O O . ALA A 1 142 ? -5.747 2.260 12.271 1.00 97.81 142 ALA A O 1
ATOM 1070 N N . MET A 1 143 ? -7.768 3.169 12.636 1.00 97.25 143 MET A N 1
ATOM 1071 C CA . MET A 1 143 ? -7.600 4.305 11.724 1.00 97.25 143 MET A CA 1
ATOM 1072 C C . MET A 1 143 ? -6.425 5.207 12.111 1.00 97.25 143 MET A C 1
ATOM 1074 O O . MET A 1 143 ? -5.669 5.625 11.231 1.00 97.25 143 MET A O 1
ATOM 1078 N N . ARG A 1 144 ? -6.187 5.451 13.409 1.00 98.31 144 ARG A N 1
ATOM 1079 C CA . ARG A 1 144 ? -4.981 6.170 13.858 1.00 98.31 144 ARG A CA 1
ATOM 1080 C C . ARG A 1 144 ? -3.699 5.448 13.452 1.00 98.31 144 ARG A C 1
ATOM 1082 O O . ARG A 1 144 ? -2.767 6.099 12.981 1.00 98.31 144 ARG A O 1
ATOM 1089 N N . LYS A 1 145 ? -3.636 4.120 13.593 1.00 98.44 145 LYS A N 1
ATOM 1090 C CA . LYS A 1 145 ? -2.444 3.347 13.195 1.00 98.44 145 LYS A CA 1
ATOM 1091 C C . LYS A 1 145 ? -2.202 3.395 11.687 1.00 98.44 145 LYS A C 1
ATOM 1093 O O . LYS A 1 145 ? -1.060 3.545 11.254 1.00 98.44 145 LYS A O 1
ATOM 1098 N N . VAL A 1 146 ? -3.267 3.343 10.888 1.00 97.88 146 VAL A N 1
ATOM 1099 C CA . VAL A 1 146 ? -3.189 3.539 9.430 1.00 97.88 146 VAL A CA 1
ATOM 1100 C C . VAL A 1 146 ? -2.666 4.936 9.088 1.00 97.88 146 VAL A C 1
ATOM 1102 O O . VAL A 1 146 ? -1.764 5.064 8.261 1.00 97.88 146 VAL A O 1
ATOM 1105 N N . ALA A 1 147 ? -3.181 5.984 9.737 1.00 97.69 147 ALA A N 1
ATOM 1106 C CA . ALA A 1 147 ? -2.740 7.357 9.499 1.00 97.69 147 ALA A CA 1
ATOM 1107 C C . ALA A 1 147 ? -1.243 7.549 9.803 1.00 97.69 147 ALA A C 1
ATOM 1109 O O . ALA A 1 147 ? -0.520 8.134 8.996 1.00 97.69 147 ALA A O 1
ATOM 1110 N N . VAL A 1 148 ? -0.753 6.992 10.915 1.00 98.31 148 VAL A N 1
ATOM 1111 C CA . VAL A 1 148 ? 0.675 7.045 11.271 1.00 98.31 148 VAL A CA 1
ATOM 1112 C C . VAL A 1 148 ? 1.532 6.272 10.266 1.00 98.31 148 VAL A C 1
ATOM 1114 O O . VAL A 1 148 ? 2.549 6.794 9.812 1.00 98.31 148 VAL A O 1
ATOM 1117 N N . ALA A 1 149 ? 1.114 5.070 9.850 1.00 98.19 149 ALA A N 1
ATOM 1118 C CA . ALA A 1 149 ? 1.827 4.312 8.818 1.00 98.19 149 ALA A CA 1
ATOM 1119 C C . ALA A 1 149 ? 1.946 5.105 7.507 1.00 98.19 149 ALA A C 1
ATOM 1121 O O . ALA A 1 149 ? 3.022 5.173 6.914 1.00 98.19 149 ALA A O 1
ATOM 1122 N N . ARG A 1 150 ? 0.865 5.765 7.080 1.00 96.62 150 ARG A N 1
ATOM 1123 C CA . ARG A 1 150 ? 0.857 6.618 5.882 1.00 96.62 150 ARG A CA 1
ATOM 1124 C C . ARG A 1 150 ? 1.773 7.823 6.017 1.00 96.62 150 ARG A C 1
ATOM 1126 O O . ARG A 1 150 ? 2.495 8.143 5.077 1.00 96.62 150 ARG A O 1
ATOM 1133 N N . GLN A 1 151 ? 1.782 8.462 7.182 1.00 97.88 151 GLN A N 1
ATOM 1134 C CA . GLN A 1 151 ? 2.685 9.574 7.451 1.00 97.88 151 GLN A CA 1
ATOM 1135 C C . GLN A 1 151 ? 4.150 9.125 7.393 1.00 97.88 151 GLN A C 1
ATOM 1137 O O . GLN A 1 151 ? 4.977 9.797 6.778 1.00 97.88 151 GLN A O 1
ATOM 1142 N N . HIS A 1 152 ? 4.475 7.970 7.980 1.00 98.06 152 HIS A N 1
ATOM 1143 C CA . HIS A 1 152 ? 5.813 7.388 7.887 1.00 98.06 152 HIS A CA 1
ATOM 1144 C C . HIS A 1 152 ? 6.198 7.068 6.443 1.00 98.06 152 HIS A C 1
ATOM 1146 O O . HIS A 1 152 ? 7.302 7.425 6.032 1.00 98.06 152 HIS A O 1
ATOM 1152 N N . LYS A 1 153 ? 5.292 6.476 5.653 1.00 97.50 153 LYS A N 1
ATOM 1153 C CA . LYS A 1 153 ? 5.522 6.227 4.224 1.00 97.50 153 LYS A CA 1
ATOM 1154 C C . LYS A 1 153 ? 5.808 7.525 3.474 1.00 97.50 153 LYS A C 1
ATOM 1156 O O . LYS A 1 153 ? 6.843 7.626 2.828 1.00 97.50 153 LYS A O 1
ATOM 1161 N N . SER A 1 154 ? 4.928 8.518 3.594 1.00 97.12 154 SER A N 1
ATOM 1162 C CA . SER A 1 154 ? 5.057 9.804 2.900 1.00 97.12 154 SER A CA 1
ATOM 1163 C C . SER A 1 154 ? 6.382 10.494 3.230 1.00 97.12 154 SER A C 1
ATOM 1165 O O . SER A 1 154 ? 7.116 10.869 2.318 1.00 97.12 154 SER A O 1
ATOM 1167 N N . ARG A 1 155 ? 6.751 10.566 4.517 1.00 97.94 155 ARG A N 1
ATOM 1168 C CA . ARG A 1 155 ? 8.035 11.141 4.937 1.00 97.94 155 ARG A CA 1
ATOM 1169 C C . ARG A 1 155 ? 9.228 10.354 4.392 1.00 97.94 155 ARG A C 1
ATOM 1171 O O . ARG A 1 155 ? 10.203 10.952 3.956 1.00 97.94 155 ARG A O 1
ATOM 1178 N N . THR A 1 156 ? 9.146 9.024 4.410 1.00 98.31 156 THR A N 1
ATOM 1179 C CA . THR A 1 156 ? 10.202 8.154 3.874 1.00 98.31 156 THR A CA 1
ATOM 1180 C C . THR A 1 156 ? 10.407 8.410 2.386 1.00 98.31 156 THR A C 1
ATOM 1182 O O . THR A 1 156 ? 11.535 8.643 1.968 1.00 98.31 156 THR A O 1
ATOM 1185 N N . LEU A 1 157 ? 9.329 8.427 1.596 1.00 97.69 157 LEU A N 1
ATOM 1186 C CA . LEU A 1 157 ? 9.400 8.649 0.151 1.00 97.69 157 LEU A CA 1
ATOM 1187 C C . LEU A 1 157 ? 9.906 10.052 -0.203 1.00 97.69 157 LEU A C 1
ATOM 1189 O O . LEU A 1 157 ? 10.680 10.182 -1.143 1.00 97.69 157 LEU A O 1
ATOM 1193 N N . ALA A 1 158 ? 9.552 11.080 0.573 1.00 97.81 158 ALA A N 1
ATOM 1194 C CA . ALA A 1 158 ? 10.037 12.444 0.346 1.00 97.81 158 ALA A CA 1
ATOM 1195 C C . ALA A 1 158 ? 11.568 12.580 0.473 1.00 97.81 158 ALA A C 1
ATOM 1197 O O . ALA A 1 158 ? 12.176 13.403 -0.210 1.00 97.81 158 ALA A O 1
ATOM 1198 N N . VAL A 1 159 ? 12.197 11.782 1.342 1.00 97.94 159 VAL A N 1
ATOM 1199 C CA . VAL A 1 159 ? 13.660 11.774 1.510 1.00 97.94 159 VAL A CA 1
ATOM 1200 C C . VAL A 1 159 ? 14.311 10.795 0.537 1.00 97.94 159 VAL A C 1
ATOM 1202 O O . VAL A 1 159 ? 15.219 11.157 -0.203 1.00 97.94 159 VAL A O 1
ATOM 1205 N N . VAL A 1 160 ? 13.819 9.557 0.490 1.00 97.81 160 VAL A N 1
ATOM 1206 C CA . VAL A 1 160 ? 14.387 8.484 -0.340 1.00 97.81 160 VAL A CA 1
ATOM 1207 C C . VAL A 1 160 ? 14.268 8.789 -1.837 1.00 97.81 160 VAL A C 1
ATOM 1209 O O . VAL A 1 160 ? 15.192 8.490 -2.593 1.00 97.81 160 VAL A O 1
ATOM 1212 N N . GLY A 1 161 ? 13.184 9.447 -2.255 1.00 97.38 161 GLY A N 1
ATOM 1213 C CA . GLY A 1 161 ? 12.940 9.857 -3.640 1.00 97.38 161 GLY A CA 1
ATOM 1214 C C . GLY A 1 161 ? 13.964 10.847 -4.205 1.00 97.38 161 GLY A C 1
ATOM 1215 O O . GLY A 1 161 ? 14.048 11.015 -5.414 1.00 97.38 161 GLY A O 1
ATOM 1216 N N . GLN A 1 162 ? 14.786 11.471 -3.356 1.00 95.81 162 GLN A N 1
ATOM 1217 C CA . GLN A 1 162 ? 15.889 12.338 -3.795 1.00 95.81 162 GLN A CA 1
ATOM 1218 C C . GLN A 1 162 ? 17.088 11.540 -4.339 1.00 95.81 162 GLN A C 1
ATOM 1220 O O . GLN A 1 162 ? 17.986 12.104 -4.968 1.00 95.81 162 GLN A O 1
ATOM 1225 N N . PHE A 1 163 ? 17.123 10.231 -4.075 1.00 96.69 163 PHE A N 1
ATOM 1226 C CA . PHE A 1 163 ? 18.239 9.353 -4.420 1.00 96.69 163 PHE A CA 1
ATOM 1227 C C . PHE A 1 163 ? 17.849 8.232 -5.380 1.00 96.69 163 PHE A C 1
ATOM 1229 O O . PHE A 1 163 ? 18.682 7.789 -6.164 1.00 96.69 163 PHE A O 1
ATOM 1236 N N . VAL A 1 164 ? 16.608 7.749 -5.312 1.00 96.94 164 VAL A N 1
ATOM 1237 C CA . VAL A 1 164 ? 16.120 6.655 -6.157 1.00 96.94 164 VAL A CA 1
ATOM 1238 C C . VAL A 1 164 ? 14.722 6.960 -6.664 1.00 96.94 164 VAL A C 1
ATOM 1240 O O . VAL A 1 164 ? 13.931 7.584 -5.963 1.00 96.94 164 VAL A O 1
ATOM 1243 N N . ASP A 1 165 ? 14.394 6.459 -7.852 1.00 95.94 165 ASP A N 1
ATOM 1244 C CA . ASP A 1 165 ? 13.020 6.498 -8.337 1.00 95.94 165 ASP A CA 1
ATOM 1245 C C . ASP A 1 165 ? 12.104 5.630 -7.455 1.00 95.94 165 ASP A C 1
ATOM 1247 O O . ASP A 1 165 ? 12.445 4.497 -7.075 1.00 95.94 165 ASP A O 1
ATOM 1251 N N . THR A 1 166 ? 10.947 6.194 -7.120 1.00 95.12 166 THR A N 1
ATOM 1252 C CA . THR A 1 166 ? 9.940 5.606 -6.229 1.00 95.12 166 THR A CA 1
ATOM 1253 C C . THR A 1 166 ? 8.582 5.431 -6.898 1.00 95.12 166 THR A C 1
ATOM 1255 O O . THR A 1 166 ? 7.717 4.777 -6.310 1.00 95.12 166 THR A O 1
ATOM 1258 N N . ASP A 1 167 ? 8.384 5.984 -8.098 1.00 91.38 167 ASP A N 1
ATOM 1259 C CA . ASP A 1 167 ? 7.082 5.958 -8.754 1.00 91.38 167 ASP A CA 1
ATOM 1260 C C . ASP A 1 167 ? 6.705 4.541 -9.192 1.00 91.38 167 ASP A C 1
ATOM 1262 O O . ASP A 1 167 ? 7.526 3.792 -9.713 1.00 91.38 167 ASP A O 1
ATOM 1266 N N . GLY A 1 168 ? 5.464 4.139 -8.916 1.00 88.25 168 GLY A N 1
ATOM 1267 C CA . GLY A 1 168 ? 4.979 2.793 -9.231 1.00 88.25 168 GLY A CA 1
ATOM 1268 C C . GLY A 1 168 ? 5.744 1.643 -8.556 1.00 88.25 168 GLY A C 1
ATOM 1269 O O . GLY A 1 168 ? 5.634 0.505 -9.008 1.00 88.25 168 GLY A O 1
ATOM 1270 N N . ARG A 1 169 ? 6.517 1.894 -7.486 1.00 91.75 169 ARG A N 1
ATOM 1271 C CA . ARG A 1 169 ? 7.365 0.875 -6.838 1.00 91.75 169 ARG A CA 1
ATOM 1272 C C . ARG A 1 169 ? 6.945 0.529 -5.415 1.00 91.75 169 ARG A C 1
ATOM 1274 O O . ARG A 1 169 ? 6.526 1.374 -4.625 1.00 91.75 169 ARG A O 1
ATOM 1281 N N . GLY A 1 170 ? 7.119 -0.745 -5.065 1.00 92.56 170 GLY A N 1
ATOM 1282 C CA . GLY A 1 170 ? 6.896 -1.250 -3.716 1.00 92.56 170 GLY A CA 1
ATOM 1283 C C . GLY A 1 170 ? 8.035 -0.872 -2.767 1.00 92.56 170 GLY A C 1
ATOM 1284 O O . GLY A 1 170 ? 9.184 -0.670 -3.170 1.00 92.56 170 GLY A O 1
ATOM 1285 N N . MET A 1 171 ? 7.746 -0.836 -1.464 1.00 94.94 171 MET A N 1
ATOM 1286 C CA . MET A 1 171 ? 8.719 -0.403 -0.451 1.00 94.94 171 MET A CA 1
ATOM 1287 C C . MET A 1 171 ? 9.955 -1.318 -0.383 1.00 94.94 171 MET A C 1
ATOM 1289 O O . MET A 1 171 ? 11.060 -0.858 -0.093 1.00 94.94 171 MET A O 1
ATOM 1293 N N . LYS A 1 172 ? 9.794 -2.614 -0.688 1.00 93.12 172 LYS A N 1
ATOM 1294 C CA . LYS A 1 172 ? 10.900 -3.584 -0.756 1.00 93.12 172 LYS A CA 1
ATOM 1295 C C . LYS A 1 172 ? 11.924 -3.201 -1.828 1.00 93.12 172 LYS A C 1
ATOM 1297 O O . LYS A 1 172 ? 13.125 -3.216 -1.552 1.00 93.12 172 LYS A O 1
ATOM 1302 N N . ASP A 1 173 ? 11.454 -2.831 -3.014 1.00 94.81 173 ASP A N 1
ATOM 1303 C CA . ASP A 1 173 ? 12.316 -2.510 -4.149 1.00 94.81 173 ASP A CA 1
ATOM 1304 C C . ASP A 1 173 ? 12.984 -1.151 -3.964 1.00 94.81 173 ASP A C 1
ATOM 1306 O O . ASP A 1 173 ? 14.189 -1.025 -4.186 1.00 94.81 173 ASP A O 1
ATOM 1310 N N . ILE A 1 174 ? 12.235 -0.167 -3.459 1.00 97.00 174 ILE A N 1
ATOM 1311 C CA . ILE A 1 174 ? 12.766 1.147 -3.082 1.00 97.00 174 ILE A CA 1
ATOM 1312 C C . ILE A 1 174 ? 13.906 0.987 -2.071 1.00 97.00 174 ILE A C 1
ATOM 1314 O O . ILE A 1 174 ? 15.010 1.485 -2.292 1.00 97.00 174 ILE A O 1
ATOM 1318 N N . LYS A 1 175 ? 13.680 0.225 -0.991 1.00 96.62 175 LYS A N 1
ATOM 1319 C CA . LYS A 1 175 ? 14.700 -0.035 0.034 1.00 96.62 175 LYS A CA 1
ATOM 1320 C C . LYS A 1 175 ? 15.939 -0.721 -0.546 1.00 96.62 175 LYS A C 1
ATOM 1322 O O . LYS A 1 175 ? 17.054 -0.378 -0.157 1.00 96.62 175 LYS A O 1
ATOM 1327 N N . ARG A 1 176 ? 15.757 -1.686 -1.454 1.00 96.44 176 ARG A N 1
ATOM 1328 C CA . ARG A 1 176 ? 16.864 -2.379 -2.129 1.00 96.44 176 ARG A CA 1
ATOM 1329 C C . ARG A 1 176 ? 17.687 -1.408 -2.975 1.00 96.44 176 ARG A C 1
ATOM 1331 O O . ARG A 1 176 ? 18.899 -1.366 -2.809 1.00 96.44 176 ARG A O 1
ATOM 1338 N N . SER A 1 177 ? 17.043 -0.620 -3.837 1.00 96.75 177 SER A N 1
ATOM 1339 C CA . SER A 1 177 ? 17.730 0.384 -4.661 1.00 96.75 177 SER A CA 1
ATOM 1340 C C . SER A 1 177 ? 18.493 1.384 -3.801 1.00 96.75 177 SER A C 1
ATOM 1342 O O . SER A 1 177 ? 19.652 1.662 -4.078 1.00 96.75 177 SER A O 1
ATOM 1344 N N . TYR A 1 178 ? 17.873 1.861 -2.722 1.00 97.00 178 TYR A N 1
ATOM 1345 C CA . TYR A 1 178 ? 18.493 2.813 -1.808 1.00 97.00 178 TYR A CA 1
ATOM 1346 C C . TYR A 1 178 ? 19.732 2.238 -1.102 1.00 97.00 178 TYR A C 1
ATOM 1348 O O . TYR A 1 178 ? 20.762 2.896 -1.011 1.00 97.00 178 TYR A O 1
ATOM 1356 N N . GLY A 1 179 ? 19.669 0.981 -0.648 1.00 95.25 179 GLY A N 1
ATOM 1357 C CA . GLY A 1 179 ? 20.817 0.301 -0.032 1.00 95.25 179 GLY A CA 1
ATOM 1358 C C . GLY A 1 179 ? 21.963 -0.004 -1.006 1.00 95.25 179 GLY A C 1
ATOM 1359 O O . GLY A 1 179 ? 23.106 -0.160 -0.575 1.00 95.25 179 GLY A O 1
ATOM 1360 N N . ASN A 1 180 ? 21.667 -0.053 -2.306 1.00 96.38 180 ASN A N 1
ATOM 1361 C CA . ASN A 1 180 ? 22.627 -0.337 -3.373 1.00 96.38 180 ASN A CA 1
ATOM 1362 C C . ASN A 1 180 ? 23.246 0.926 -3.997 1.00 96.38 180 ASN A C 1
ATOM 1364 O O . ASN A 1 180 ? 24.038 0.798 -4.927 1.00 96.38 180 ASN A O 1
ATOM 1368 N N . LEU A 1 181 ? 22.916 2.126 -3.501 1.00 95.44 181 LEU A N 1
ATOM 1369 C CA . LEU A 1 181 ? 23.522 3.380 -3.962 1.00 95.44 181 LEU A CA 1
ATOM 1370 C C . LEU A 1 181 ? 25.049 3.333 -3.850 1.00 95.44 181 LEU A C 1
ATOM 1372 O O . LEU A 1 181 ? 25.577 2.769 -2.882 1.00 95.44 181 LEU A O 1
ATOM 1376 N N . SER A 1 182 ? 25.748 3.952 -4.802 1.00 94.25 182 SER A N 1
ATOM 1377 C CA . SER A 1 182 ? 27.211 4.030 -4.792 1.00 94.25 182 SER A CA 1
ATOM 1378 C C . SER A 1 182 ? 27.717 4.862 -3.606 1.00 94.25 182 SER A C 1
ATOM 1380 O O . SER A 1 182 ? 26.961 5.592 -2.962 1.00 94.25 182 SER A O 1
ATOM 1382 N N . SER A 1 183 ? 29.011 4.780 -3.289 1.00 90.88 183 SER A N 1
ATOM 1383 C CA . SER A 1 183 ? 29.606 5.645 -2.261 1.00 90.88 183 SER A CA 1
ATOM 1384 C C . SER A 1 183 ? 29.484 7.132 -2.600 1.00 90.88 183 SER A C 1
ATOM 1386 O O . SER A 1 183 ? 29.269 7.933 -1.696 1.00 90.88 183 SER A O 1
ATOM 1388 N N . GLU A 1 184 ? 29.589 7.485 -3.882 1.00 90.69 184 GLU A N 1
ATOM 1389 C CA . GLU A 1 184 ? 29.490 8.860 -4.386 1.00 90.69 184 GLU A CA 1
ATOM 1390 C C . GLU A 1 184 ? 28.076 9.423 -4.191 1.00 90.69 184 GLU A C 1
ATOM 1392 O O . GLU A 1 184 ? 27.910 10.532 -3.679 1.00 90.69 184 GLU A O 1
ATOM 1397 N N . ASP A 1 185 ? 27.046 8.624 -4.484 1.00 88.19 185 ASP A N 1
ATOM 1398 C CA . ASP A 1 185 ? 25.647 9.015 -4.268 1.00 88.19 185 ASP A CA 1
ATOM 1399 C C . ASP A 1 185 ? 25.349 9.285 -2.787 1.00 88.19 185 ASP A C 1
ATOM 1401 O O . ASP A 1 185 ? 24.638 10.232 -2.442 1.00 88.19 185 ASP A O 1
ATOM 1405 N N . ARG A 1 186 ? 25.912 8.456 -1.896 1.00 88.62 186 ARG A N 1
ATOM 1406 C CA . ARG A 1 186 ? 25.720 8.568 -0.441 1.00 88.62 186 ARG A CA 1
ATOM 1407 C C . ARG A 1 186 ? 26.388 9.809 0.135 1.00 88.62 186 ARG A C 1
ATOM 1409 O O . ARG A 1 186 ? 25.858 10.404 1.069 1.00 88.62 186 ARG A O 1
ATOM 1416 N N . THR A 1 187 ? 27.569 10.176 -0.359 1.00 88.38 187 THR A N 1
ATOM 1417 C CA . THR A 1 187 ? 28.334 11.314 0.172 1.00 88.38 187 THR A CA 1
ATOM 1418 C C . THR A 1 187 ? 27.861 12.653 -0.375 1.00 88.38 187 THR A C 1
ATOM 1420 O O . THR A 1 187 ? 27.998 13.644 0.343 1.00 88.38 187 THR A O 1
ATOM 1423 N N . ARG A 1 188 ? 27.235 12.680 -1.563 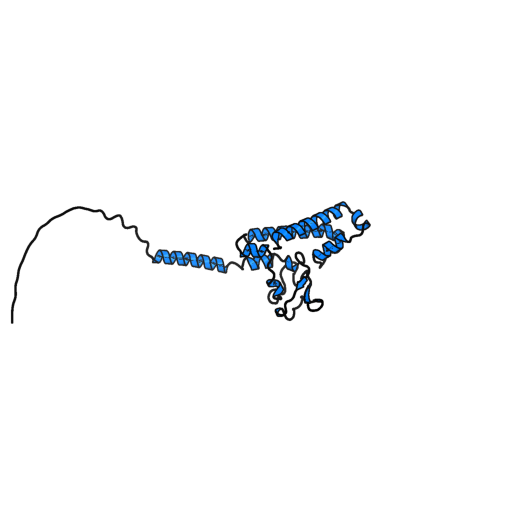1.00 89.38 188 ARG A N 1
ATOM 1424 C CA . ARG A 1 188 ? 26.628 13.881 -2.167 1.00 89.38 188 ARG A CA 1
ATOM 1425 C C . ARG A 1 188 ? 25.713 14.635 -1.199 1.00 89.38 188 ARG A C 1
ATOM 1427 O O . ARG A 1 188 ? 25.771 15.858 -1.134 1.00 89.38 188 ARG A O 1
ATOM 1434 N N . ASP A 1 189 ? 24.903 13.903 -0.435 1.00 92.25 189 ASP A N 1
ATOM 1435 C CA . ASP A 1 189 ? 24.143 14.431 0.702 1.00 92.25 189 ASP A CA 1
ATOM 1436 C C . ASP A 1 189 ? 24.050 13.377 1.816 1.00 92.25 189 ASP A C 1
ATOM 1438 O O . ASP A 1 189 ? 23.046 12.684 2.002 1.00 92.25 189 ASP A O 1
ATOM 1442 N N . MET A 1 190 ? 25.138 13.262 2.579 1.00 93.94 190 MET A N 1
ATOM 1443 C CA . MET A 1 190 ? 25.269 12.292 3.672 1.00 93.94 190 MET A CA 1
ATOM 1444 C C . MET A 1 190 ? 24.200 12.465 4.763 1.00 93.94 190 MET A C 1
ATOM 1446 O O . MET A 1 190 ? 23.823 11.492 5.423 1.00 93.94 190 MET A O 1
ATOM 1450 N N . ARG A 1 191 ? 23.713 13.693 4.987 1.00 96.06 191 ARG A N 1
ATOM 1451 C CA . ARG A 1 191 ? 22.707 13.960 6.021 1.00 96.06 191 ARG A CA 1
ATOM 1452 C C . ARG A 1 191 ? 21.363 13.381 5.600 1.00 96.06 191 ARG A C 1
ATOM 1454 O O . ARG A 1 191 ? 20.801 12.587 6.357 1.00 96.06 191 ARG A O 1
ATOM 1461 N N . SER A 1 192 ? 20.889 13.735 4.407 1.00 95.75 192 SER A N 1
ATOM 1462 C CA . SER A 1 192 ? 19.629 13.215 3.869 1.00 95.75 192 SER A CA 1
ATOM 1463 C C . SER A 1 192 ? 19.714 11.708 3.639 1.00 95.75 192 SER A C 1
ATOM 1465 O O . SER A 1 192 ? 18.756 10.993 3.938 1.00 95.75 192 SER A O 1
ATOM 1467 N N . TYR A 1 193 ? 20.885 11.194 3.238 1.00 96.19 193 TYR A N 1
ATOM 1468 C CA . TYR A 1 193 ? 21.097 9.755 3.103 1.00 96.19 193 TYR A CA 1
ATOM 1469 C C . TYR A 1 193 ? 20.841 9.010 4.429 1.00 96.19 193 TYR A C 1
ATOM 1471 O O . TYR A 1 193 ? 20.050 8.060 4.488 1.00 96.19 193 TYR A O 1
ATOM 1479 N N . ARG A 1 194 ? 21.467 9.469 5.522 1.00 97.12 194 ARG A N 1
ATOM 1480 C CA . ARG A 1 194 ? 21.293 8.878 6.861 1.00 97.12 194 ARG A CA 1
ATOM 1481 C C . ARG A 1 194 ? 19.869 9.035 7.388 1.00 97.12 194 ARG A C 1
ATOM 1483 O O . ARG A 1 194 ? 19.363 8.124 8.047 1.00 97.12 194 ARG A O 1
ATOM 1490 N N . GLU A 1 195 ? 19.212 10.158 7.099 1.00 97.94 195 GLU A N 1
ATOM 1491 C CA . GLU A 1 195 ? 17.796 10.335 7.431 1.00 97.94 195 GLU A CA 1
ATOM 1492 C C . GLU A 1 195 ? 16.924 9.311 6.693 1.00 97.94 195 GLU A C 1
ATOM 1494 O O . GLU A 1 195 ? 16.102 8.651 7.328 1.00 97.94 195 GLU A O 1
ATOM 1499 N N . GLY A 1 196 ? 17.138 9.100 5.392 1.00 97.94 196 GLY A N 1
ATOM 1500 C CA . GLY A 1 196 ? 16.409 8.090 4.625 1.00 97.94 196 GLY A CA 1
ATOM 1501 C C . GLY A 1 196 ? 16.627 6.669 5.157 1.00 97.94 196 GLY A C 1
ATOM 1502 O O . GLY A 1 196 ? 15.660 5.920 5.313 1.00 97.94 196 GLY A O 1
ATOM 1503 N N . GLU A 1 197 ? 17.858 6.306 5.543 1.00 97.75 197 GLU A N 1
ATOM 1504 C CA . GLU A 1 197 ? 18.134 5.013 6.191 1.00 97.75 197 GLU A CA 1
ATOM 1505 C C . GLU A 1 197 ? 17.363 4.846 7.504 1.00 97.75 197 GLU A C 1
ATOM 1507 O O . GLU A 1 197 ? 16.798 3.779 7.775 1.00 97.75 197 GLU A O 1
ATOM 1512 N N . PHE A 1 198 ? 17.341 5.893 8.328 1.00 98.38 198 PHE A N 1
ATOM 1513 C CA . PHE A 1 198 ? 16.597 5.895 9.580 1.00 98.38 198 PHE A CA 1
ATOM 1514 C C . PHE A 1 198 ? 15.091 5.749 9.333 1.00 98.38 198 PHE A C 1
ATOM 1516 O O . PHE A 1 198 ? 14.452 4.897 9.952 1.00 98.38 198 PHE A O 1
ATOM 1523 N N . LEU A 1 199 ? 14.530 6.519 8.399 1.00 98.44 199 LEU A N 1
ATOM 1524 C CA . LEU A 1 199 ? 13.105 6.495 8.068 1.00 98.44 199 LEU A CA 1
ATOM 1525 C C . LEU A 1 199 ? 12.663 5.139 7.508 1.00 98.44 199 LEU A C 1
ATOM 1527 O O . LEU A 1 199 ? 11.657 4.599 7.967 1.00 98.44 199 LEU A O 1
ATOM 1531 N N . LEU A 1 200 ? 13.447 4.531 6.612 1.00 98.06 200 LEU A N 1
ATOM 1532 C CA . LEU A 1 200 ? 13.189 3.180 6.097 1.00 98.06 200 LEU A CA 1
ATOM 1533 C C . LEU A 1 200 ? 13.146 2.137 7.224 1.00 98.06 200 LEU A C 1
ATOM 1535 O O . LEU A 1 200 ? 12.272 1.263 7.238 1.00 98.06 200 LEU A O 1
ATOM 1539 N N . LYS A 1 201 ? 14.074 2.219 8.188 1.00 97.94 201 LYS A N 1
ATOM 1540 C CA . LYS A 1 201 ? 14.102 1.324 9.359 1.00 97.94 201 LYS A CA 1
ATOM 1541 C C . LYS A 1 201 ? 12.905 1.568 10.279 1.00 97.94 201 LYS A C 1
ATOM 1543 O O . LYS A 1 201 ? 12.242 0.608 10.668 1.00 97.94 201 LYS A O 1
ATOM 1548 N N . ALA A 1 202 ? 12.612 2.828 10.597 1.00 98.19 202 ALA A N 1
ATOM 1549 C CA . ALA A 1 202 ? 11.508 3.212 11.470 1.00 98.19 202 ALA A CA 1
ATOM 1550 C C . ALA A 1 202 ? 10.150 2.804 10.880 1.00 98.19 202 ALA A C 1
ATOM 1552 O O . ALA A 1 202 ? 9.335 2.196 11.575 1.00 98.19 202 ALA A O 1
ATOM 1553 N N . PHE A 1 203 ? 9.930 3.057 9.586 1.00 98.25 203 PHE A N 1
ATOM 1554 C CA . PHE A 1 203 ? 8.712 2.653 8.893 1.00 98.25 203 PHE A CA 1
ATOM 1555 C C . PHE A 1 203 ? 8.556 1.130 8.874 1.00 98.25 203 PHE A C 1
ATOM 1557 O O . PHE A 1 203 ? 7.513 0.617 9.276 1.00 98.25 203 PHE A O 1
ATOM 1564 N N . GLY A 1 204 ? 9.610 0.392 8.508 1.00 96.88 204 GLY A N 1
ATOM 1565 C CA . GLY A 1 204 ? 9.590 -1.072 8.533 1.00 96.88 204 GLY A CA 1
ATOM 1566 C C . GLY A 1 204 ? 9.300 -1.644 9.926 1.00 96.88 204 GLY A C 1
ATOM 1567 O O . GLY A 1 204 ? 8.504 -2.573 10.059 1.00 96.88 204 GLY A O 1
ATOM 1568 N N . HIS A 1 205 ? 9.887 -1.065 10.979 1.00 98.00 205 HIS A N 1
ATOM 1569 C CA . HIS A 1 205 ? 9.600 -1.457 12.360 1.00 98.00 205 HIS A CA 1
ATOM 1570 C C . HIS A 1 205 ? 8.138 -1.185 12.741 1.00 98.00 205 HIS A C 1
ATOM 1572 O O . HIS A 1 205 ? 7.487 -2.046 13.336 1.00 98.00 205 HIS A O 1
ATOM 1578 N N . TYR A 1 206 ? 7.600 -0.022 12.363 1.00 98.44 206 TYR A N 1
ATOM 1579 C CA . TYR A 1 206 ? 6.202 0.327 12.607 1.00 98.44 206 TYR A CA 1
ATOM 1580 C C . TYR A 1 206 ? 5.241 -0.657 11.931 1.00 98.44 206 TYR A C 1
ATOM 1582 O O . TYR A 1 206 ? 4.301 -1.139 12.567 1.00 98.44 206 TYR A O 1
ATOM 1590 N N . LEU A 1 207 ? 5.508 -1.004 10.666 1.00 97.31 207 LEU A N 1
ATOM 1591 C CA . LEU A 1 207 ? 4.727 -1.999 9.939 1.00 97.31 207 LEU A CA 1
ATOM 1592 C C . LEU A 1 207 ? 4.782 -3.360 10.641 1.00 97.31 207 LEU A C 1
ATOM 1594 O O . LEU A 1 207 ? 3.732 -3.931 10.932 1.00 97.31 207 LEU A O 1
ATOM 1598 N N . LYS A 1 208 ? 5.983 -3.839 10.995 1.00 96.44 208 LYS A N 1
ATOM 1599 C CA . LYS A 1 208 ? 6.177 -5.109 11.719 1.00 96.44 208 LYS A CA 1
ATOM 1600 C C . LYS A 1 208 ? 5.388 -5.164 13.024 1.00 96.44 208 LYS A C 1
ATOM 1602 O O . LYS A 1 208 ? 4.760 -6.168 13.315 1.00 96.44 208 LYS A O 1
ATOM 1607 N N . LYS A 1 209 ? 5.377 -4.072 13.787 1.00 97.06 209 LYS A N 1
ATOM 1608 C CA . LYS A 1 209 ? 4.695 -3.997 15.084 1.00 97.06 209 LYS A CA 1
ATOM 1609 C C . LYS A 1 209 ? 3.166 -4.024 14.984 1.00 97.06 209 LYS A C 1
ATOM 1611 O O . LYS A 1 209 ? 2.494 -4.356 15.961 1.00 97.06 209 LYS A O 1
ATOM 1616 N N . HIS A 1 210 ? 2.594 -3.571 13.870 1.00 97.25 210 HIS A N 1
ATOM 1617 C CA . HIS A 1 210 ? 1.159 -3.279 13.806 1.00 97.25 210 HIS A CA 1
ATOM 1618 C C . HIS A 1 210 ? 0.388 -4.007 12.707 1.00 97.25 210 HIS A C 1
ATOM 1620 O O . HIS A 1 210 ? -0.825 -4.153 12.855 1.00 97.25 210 HIS A O 1
ATOM 1626 N N . PHE A 1 211 ? 1.051 -4.457 11.646 1.00 95.94 211 PHE A N 1
ATOM 1627 C CA . PHE A 1 211 ? 0.402 -5.018 10.459 1.00 95.94 211 PHE A CA 1
ATOM 1628 C C . PHE A 1 211 ? 0.817 -6.465 10.173 1.00 95.94 211 PHE A C 1
ATOM 1630 O O . PHE A 1 211 ? 0.049 -7.180 9.536 1.00 95.94 211 PHE A O 1
ATOM 1637 N N . PHE A 1 212 ? 1.971 -6.912 10.668 1.00 90.69 212 PHE A N 1
ATOM 1638 C CA . PHE A 1 212 ? 2.407 -8.306 10.565 1.00 90.69 212 PHE A CA 1
ATOM 1639 C C . PHE A 1 212 ? 2.061 -9.084 11.842 1.00 90.69 212 PHE A C 1
ATOM 1641 O O . PHE A 1 212 ? 2.032 -8.492 12.925 1.00 90.69 212 PHE A O 1
ATOM 1648 N N . GLN A 1 213 ? 1.741 -10.373 11.676 1.00 70.19 213 GLN A N 1
ATOM 1649 C CA . GLN A 1 213 ? 1.509 -11.328 12.766 1.00 70.19 213 GLN A CA 1
ATOM 1650 C C . GLN A 1 213 ? 2.834 -11.785 13.388 1.00 70.19 213 GLN A C 1
ATOM 1652 O O . GLN A 1 213 ? 3.854 -11.811 12.657 1.00 70.19 213 GLN A O 1
#

pLDDT: mean 81.27, std 21.29, range [32.19, 98.44]